Protein AF-A0A816FS00-F1 (afdb_monomer)

Radius of gyration: 18.0 Å; Cα contacts (8 Å, |Δi|>4): 388; chains: 1; bounding box: 54×41×39 Å

Organism: NCBI:txid392030

Foldseek 3Di:
DDAAAQAEAEDDPDCVVVVLVVVCVVDVRYHYDYPYHLCVPDVFPLQSVLVRVQVSVVVVCPDPCLVVVPQHKDKFADPPWFPPQDPVLVCVVVVDDPVQFFKEAEAAPDFRQFLLFFDAPVSPDRLQVVQVVVCVVVVPDPPRSCVSRVVRRHDDALPDPWAWTLGDHSRMMMGRSQLQVVAGFHLDDPHGGNRRNSSSNSSVVSVGIYTHNSSRYID

Sequence (219 aa):
MQYYLYIGESDSTDNTLSILHKWSRENPRVVVQTYGNVSRYITGRTERIAYCRNNVLDNARKSELFISPGRTFYLAIDLDINTRLDEAQFLTNFDYSIDEWGAMTASQFGGYYDIWALRDKVVNYDCWHRATNIIIRLITLNRGVDTYISVHQKSIPPDHPLIPVDSAFGGTAIYQIKYINGCSYSGYQSHEICEHVPFNLCVTRNKGQIFINPKFQVN

pLDDT: mean 91.36, std 10.1, range [49.25, 98.75]

Solvent-accessible surface area (backbone atoms only — not comparable to full-atom values): 12090 Å² total; per-residue (Å²): 138,90,78,73,46,71,44,63,44,62,63,78,87,66,69,61,65,62,53,51,55,52,48,33,72,78,32,90,46,38,47,76,45,76,63,49,62,47,71,80,81,39,82,51,69,39,40,43,51,15,51,43,53,40,56,38,48,59,56,51,54,73,35,66,64,53,73,62,34,88,97,36,71,44,76,51,71,44,95,86,51,48,88,54,64,44,69,72,32,53,53,54,71,66,79,49,64,78,88,75,48,20,30,45,17,27,25,34,58,63,37,37,71,50,52,66,27,31,24,36,97,84,46,73,57,59,56,65,63,51,40,51,56,53,46,74,74,59,82,76,63,100,68,50,53,65,56,68,52,50,78,66,34,49,67,60,57,54,85,46,72,74,42,78,32,58,19,60,32,46,51,30,32,42,30,38,46,87,22,48,68,94,44,53,47,36,8,59,79,98,54,83,40,48,21,56,34,53,24,32,45,36,19,42,74,57,69,19,42,36,27,38,30,33,51,23,42,25,74

Structure (mmCIF, N/CA/C/O backbone):
data_AF-A0A816FS00-F1
#
_entry.id   AF-A0A816FS00-F1
#
loop_
_atom_site.group_PDB
_atom_site.id
_atom_site.type_symbol
_atom_site.label_atom_id
_atom_site.label_alt_id
_atom_site.label_comp_id
_atom_site.label_asym_id
_atom_site.label_entity_id
_atom_site.label_seq_id
_atom_site.pdbx_PDB_ins_code
_atom_site.Cartn_x
_atom_site.Cartn_y
_atom_site.Cartn_z
_atom_site.occupancy
_atom_site.B_iso_or_equiv
_atom_site.auth_seq_id
_atom_site.auth_comp_id
_atom_site.auth_asym_id
_atom_site.auth_atom_id
_atom_site.pdbx_PDB_model_num
ATOM 1 N N . MET A 1 1 ? -23.752 -3.417 2.549 1.00 66.25 1 MET A N 1
ATOM 2 C CA . MET A 1 1 ? -22.278 -3.522 2.571 1.00 66.25 1 MET A CA 1
ATOM 3 C C . MET A 1 1 ? -21.761 -2.730 3.764 1.00 66.25 1 MET A C 1
ATOM 5 O O . MET A 1 1 ? -22.159 -1.579 3.909 1.00 66.25 1 MET A O 1
ATOM 9 N N . GLN A 1 2 ? -20.980 -3.347 4.652 1.00 87.06 2 GLN A N 1
ATOM 10 C CA . GLN A 1 2 ? -20.375 -2.667 5.803 1.00 87.06 2 GLN A CA 1
ATOM 11 C C . GLN A 1 2 ? -18.947 -2.258 5.429 1.00 87.06 2 GLN A C 1
ATOM 13 O O . GLN A 1 2 ? -18.207 -3.072 4.888 1.00 87.06 2 GLN A O 1
ATOM 18 N N . TYR A 1 3 ? -18.581 -1.004 5.683 1.00 92.44 3 TYR A N 1
ATOM 19 C CA . TYR A 1 3 ? -17.229 -0.493 5.471 1.00 92.44 3 TYR A CA 1
ATOM 20 C C . TYR A 1 3 ? -16.894 0.548 6.538 1.00 92.44 3 TYR A C 1
ATOM 22 O O . TYR A 1 3 ? -17.792 1.188 7.093 1.00 92.44 3 TYR A O 1
ATOM 30 N N . TYR A 1 4 ? -15.598 0.728 6.772 1.00 94.69 4 TYR A N 1
ATOM 31 C CA . TYR A 1 4 ? -15.034 1.779 7.609 1.00 94.69 4 TYR A CA 1
ATOM 32 C C . TYR A 1 4 ? -13.842 2.401 6.888 1.00 94.69 4 TYR A C 1
ATOM 34 O O . TYR A 1 4 ? -13.129 1.721 6.153 1.00 94.69 4 TYR A O 1
ATOM 42 N N . LEU A 1 5 ? -13.641 3.694 7.105 1.00 95.88 5 LEU A N 1
ATOM 43 C CA . LEU A 1 5 ? -12.508 4.457 6.605 1.00 95.88 5 LEU A CA 1
ATOM 44 C C . LEU A 1 5 ? -11.652 4.832 7.808 1.00 95.88 5 LEU A C 1
ATOM 46 O O . LEU A 1 5 ? -12.096 5.603 8.655 1.00 95.88 5 LEU A O 1
ATOM 50 N N . TYR A 1 6 ? -10.446 4.281 7.893 1.00 96.69 6 TYR A N 1
ATOM 51 C CA . TYR A 1 6 ? -9.484 4.638 8.931 1.00 96.69 6 TYR A CA 1
ATOM 52 C C . TYR A 1 6 ? -8.424 5.549 8.322 1.00 96.69 6 TYR A C 1
ATOM 54 O O . TYR A 1 6 ? -7.734 5.153 7.385 1.00 96.69 6 TYR A O 1
ATOM 62 N N . ILE A 1 7 ? -8.310 6.767 8.842 1.00 96.50 7 ILE A N 1
ATOM 63 C CA . ILE A 1 7 ? -7.412 7.799 8.325 1.00 96.50 7 ILE A CA 1
ATOM 64 C C . ILE A 1 7 ? -6.400 8.145 9.410 1.00 96.50 7 ILE A C 1
ATOM 66 O O . ILE A 1 7 ? -6.775 8.560 10.508 1.00 96.50 7 ILE A O 1
ATOM 70 N N . GLY A 1 8 ? -5.123 7.964 9.087 1.00 95.44 8 GLY A N 1
ATOM 71 C CA . GLY A 1 8 ? -4.002 8.394 9.910 1.00 95.44 8 GLY A CA 1
ATOM 72 C C . GLY A 1 8 ? -3.484 9.742 9.428 1.00 95.44 8 GLY A C 1
ATOM 73 O O . GLY A 1 8 ? -3.115 9.872 8.266 1.00 95.44 8 GLY A O 1
ATOM 74 N N . GLU A 1 9 ? -3.448 10.726 10.315 1.00 95.56 9 GLU A N 1
ATOM 75 C CA . GLU A 1 9 ? -2.873 12.045 10.063 1.00 95.56 9 GLU A CA 1
ATOM 76 C C . GLU A 1 9 ? -1.593 12.205 10.891 1.00 95.56 9 GLU A C 1
ATOM 78 O O . GLU A 1 9 ? -1.549 11.855 12.072 1.00 95.56 9 GLU A O 1
ATOM 83 N N . SER A 1 10 ? -0.536 12.719 10.271 1.00 95.25 10 SER A N 1
ATOM 84 C CA . SER A 1 10 ? 0.713 13.065 10.946 1.00 95.25 10 SER A CA 1
ATOM 85 C C . SER A 1 10 ? 1.379 14.242 10.255 1.00 95.25 10 SER A C 1
ATOM 87 O O . SER A 1 10 ? 1.381 14.306 9.027 1.00 95.25 10 SER A O 1
ATOM 89 N N . ASP A 1 11 ? 2.040 15.090 11.041 1.00 94.69 11 ASP A N 1
ATOM 90 C CA . ASP A 1 11 ? 2.881 16.196 10.577 1.00 94.69 11 ASP A CA 1
ATOM 91 C C . ASP A 1 11 ? 2.160 17.252 9.696 1.00 94.69 11 ASP A C 1
ATOM 93 O O . ASP A 1 11 ? 2.833 18.074 9.069 1.00 94.69 11 ASP A O 1
ATOM 97 N N . SER A 1 12 ? 0.818 17.292 9.651 1.00 94.56 12 SER A N 1
ATOM 98 C CA . SER A 1 12 ? 0.096 18.335 8.903 1.00 94.56 12 SER A CA 1
ATOM 99 C C . SER A 1 12 ? 0.235 19.698 9.581 1.00 94.56 12 SER A C 1
ATOM 101 O O . SER A 1 12 ? 0.026 19.842 10.787 1.00 94.56 12 SER A O 1
ATOM 103 N N . THR A 1 13 ? 0.539 20.727 8.792 1.00 94.44 13 THR A N 1
ATOM 104 C CA . THR A 1 13 ? 0.663 22.124 9.253 1.00 94.44 13 THR A CA 1
ATOM 105 C C . THR A 1 13 ? -0.413 23.047 8.677 1.00 94.44 13 THR A C 1
ATOM 107 O O . THR A 1 13 ? -0.443 24.236 8.997 1.00 94.44 13 THR A O 1
ATOM 110 N N . ASP A 1 14 ? -1.300 22.508 7.842 1.00 94.88 14 ASP A N 1
ATOM 111 C CA . ASP A 1 14 ? -2.393 23.219 7.191 1.00 94.88 14 ASP A CA 1
ATOM 112 C C . ASP A 1 14 ? -3.764 22.849 7.799 1.00 94.88 14 ASP A C 1
ATOM 114 O O . ASP A 1 14 ? -3.875 22.298 8.897 1.00 94.88 14 ASP A O 1
ATOM 118 N N . ASN A 1 15 ? -4.846 23.161 7.081 1.00 95.88 15 ASN A N 1
ATOM 119 C CA . ASN A 1 15 ? -6.212 22.902 7.534 1.00 95.88 15 ASN A CA 1
ATOM 120 C C . ASN A 1 15 ? -6.650 21.424 7.436 1.00 95.88 15 ASN A C 1
ATOM 122 O O . ASN A 1 15 ? -7.811 21.134 7.745 1.00 95.88 15 ASN A O 1
ATOM 126 N N . THR A 1 16 ? -5.772 20.491 7.047 1.00 95.25 16 THR A N 1
ATOM 127 C CA . THR A 1 16 ? -6.102 19.066 6.853 1.00 95.25 16 THR A CA 1
ATOM 128 C C . THR A 1 16 ? -6.800 18.462 8.071 1.00 95.25 16 THR A C 1
ATOM 130 O O . THR A 1 16 ? -7.890 17.901 7.941 1.00 95.25 16 THR A O 1
ATOM 133 N N . LEU A 1 17 ? -6.254 18.643 9.279 1.00 94.31 17 LEU A N 1
ATOM 134 C CA . LEU A 1 17 ? -6.824 18.048 10.493 1.00 94.31 17 LEU A CA 1
ATOM 135 C C . LEU A 1 17 ? -8.241 18.569 10.799 1.00 94.31 17 LEU A C 1
ATOM 137 O O . LEU A 1 17 ? -9.125 17.807 11.192 1.00 94.31 17 LEU A O 1
ATOM 141 N N . SER A 1 18 ? -8.483 19.862 10.565 1.00 95.75 18 SER A N 1
ATOM 142 C CA . SER A 1 18 ? -9.805 20.479 10.737 1.00 95.75 18 SER A CA 1
ATOM 143 C C . SER A 1 18 ? -10.840 19.871 9.782 1.00 95.75 18 SER A C 1
ATOM 145 O O . SER A 1 18 ? -11.956 19.538 10.194 1.00 95.75 18 SER A O 1
ATOM 147 N N . ILE A 1 19 ? -10.452 19.659 8.520 1.00 96.44 19 ILE A N 1
ATOM 148 C CA . ILE A 1 19 ? -11.300 19.038 7.494 1.00 96.44 19 ILE A CA 1
ATOM 149 C C . ILE A 1 19 ? -11.617 17.585 7.866 1.00 96.44 19 ILE A C 1
ATOM 151 O O . ILE A 1 19 ? -12.786 17.193 7.856 1.00 96.44 19 ILE A O 1
ATOM 155 N N . LEU A 1 20 ? -10.608 16.805 8.267 1.00 96.25 20 LEU A N 1
ATOM 156 C CA . LEU A 1 20 ? -10.779 15.406 8.666 1.00 96.25 20 LEU A CA 1
ATOM 157 C C . LEU A 1 20 ? -11.711 15.264 9.878 1.00 96.25 20 LEU A C 1
ATOM 159 O O . LEU A 1 20 ? -12.626 14.441 9.858 1.00 96.25 20 LEU A O 1
ATOM 163 N N . HIS A 1 21 ? -11.552 16.104 10.903 1.00 95.19 21 HIS A N 1
ATOM 164 C CA . HIS A 1 21 ? -12.437 16.094 12.073 1.00 95.19 21 HIS A CA 1
ATOM 165 C C . HIS A 1 21 ? -13.859 16.561 11.772 1.00 95.19 21 HIS A C 1
ATOM 167 O O . HIS A 1 21 ? -14.816 16.102 12.401 1.00 95.19 21 HIS A O 1
ATOM 173 N N . LYS A 1 22 ? -14.038 17.495 10.834 1.00 97.38 22 LYS A N 1
ATOM 174 C CA . LYS A 1 22 ? -15.378 17.831 10.352 1.00 97.38 22 LYS A CA 1
ATOM 175 C C . LYS A 1 22 ? -16.022 16.604 9.704 1.00 97.38 22 LYS A C 1
ATOM 177 O O . LYS A 1 22 ? -17.122 16.233 10.105 1.00 97.38 22 LYS A O 1
ATOM 182 N N . TRP A 1 23 ? -15.309 15.932 8.802 1.00 96.94 23 TRP A N 1
ATOM 183 C CA . TRP A 1 23 ? -15.827 14.758 8.104 1.00 96.94 23 TRP A CA 1
ATOM 184 C C . TRP A 1 23 ? -16.157 13.596 9.049 1.00 96.94 23 TRP A C 1
ATOM 186 O O . TRP A 1 23 ? -17.228 13.004 8.932 1.00 96.94 23 TRP A O 1
ATOM 196 N N . SER A 1 24 ? -15.305 13.310 10.039 1.00 96.88 24 SER A N 1
ATOM 197 C CA . SER A 1 24 ? -15.551 12.227 11.003 1.00 96.88 24 SER A CA 1
ATOM 198 C C . SER A 1 24 ? -16.747 12.482 11.927 1.00 96.88 24 SER A C 1
ATOM 200 O O . SER A 1 24 ? -17.348 11.536 12.426 1.00 96.88 24 SER A O 1
ATOM 202 N N . ARG A 1 25 ? -17.123 13.748 12.162 1.00 96.69 25 ARG A N 1
ATOM 203 C CA . ARG A 1 25 ? -18.348 14.097 12.908 1.00 96.69 25 ARG A CA 1
ATOM 204 C C . ARG A 1 25 ? -19.615 13.894 12.082 1.00 96.69 25 ARG A C 1
ATOM 206 O O . ARG A 1 25 ? -20.656 13.565 12.639 1.00 96.69 25 ARG A O 1
ATOM 213 N N . GLU A 1 26 ? -19.525 14.104 10.774 1.00 97.44 26 GLU A N 1
ATOM 214 C CA . GLU A 1 26 ? -20.649 13.978 9.840 1.00 97.44 26 GLU A CA 1
ATOM 215 C C . GLU A 1 26 ? -20.832 12.533 9.345 1.00 97.44 26 GLU A C 1
ATOM 217 O O . GLU A 1 26 ? -21.930 12.152 8.941 1.00 97.44 26 GLU A O 1
ATOM 222 N N . ASN A 1 27 ? -19.780 11.707 9.400 1.00 96.56 27 ASN A N 1
ATOM 223 C CA . ASN A 1 27 ? -19.798 10.325 8.935 1.00 96.56 27 ASN A CA 1
ATOM 224 C C . ASN A 1 27 ? -19.237 9.349 9.992 1.00 96.56 27 ASN A C 1
ATOM 226 O O . ASN A 1 27 ? -18.018 9.233 10.125 1.00 96.56 27 ASN A O 1
ATOM 230 N N . PRO A 1 28 ? -20.089 8.551 10.671 1.00 93.31 28 PRO A N 1
ATOM 231 C CA . PRO A 1 28 ? -19.655 7.631 11.727 1.00 93.31 28 PRO A CA 1
ATOM 232 C C . PRO A 1 28 ? -18.815 6.446 11.222 1.00 93.31 28 PRO A C 1
ATOM 234 O O . PRO A 1 28 ? -18.283 5.683 12.024 1.00 93.31 28 PRO A O 1
ATOM 237 N N . ARG A 1 29 ? -18.699 6.257 9.900 1.00 94.56 29 ARG A N 1
ATOM 238 C CA . ARG A 1 29 ? -17.807 5.250 9.304 1.00 94.56 29 ARG A CA 1
ATOM 239 C C . ARG A 1 29 ? -16.371 5.752 9.153 1.00 94.56 29 ARG A C 1
ATOM 241 O O . ARG A 1 29 ? -15.507 4.951 8.811 1.00 94.56 29 ARG A O 1
ATOM 248 N N . VAL A 1 30 ? -16.121 7.045 9.362 1.00 96.38 30 VAL A N 1
ATOM 249 C CA . VAL A 1 30 ? -14.801 7.669 9.229 1.00 96.38 30 VAL A CA 1
ATOM 250 C C . VAL A 1 30 ? -14.166 7.794 10.608 1.00 96.38 30 VAL A C 1
ATOM 252 O O . VAL A 1 30 ? -14.630 8.546 11.462 1.00 96.38 30 VAL A O 1
ATOM 255 N N . VAL A 1 31 ? -13.078 7.064 10.813 1.00 95.44 31 VAL A N 1
ATOM 256 C CA . VAL A 1 31 ? -12.273 7.075 12.031 1.00 95.44 31 VAL A CA 1
ATOM 257 C C . VAL A 1 31 ? -10.969 7.797 11.723 1.00 95.44 31 VAL A C 1
ATOM 259 O O . VAL A 1 31 ? -10.139 7.298 10.967 1.00 95.44 31 VAL A O 1
ATOM 262 N N . VAL A 1 32 ? -10.789 8.978 12.309 1.00 96.06 32 VAL A N 1
ATOM 263 C CA . VAL A 1 32 ? -9.572 9.784 12.154 1.00 96.06 32 VAL A CA 1
ATOM 264 C C . VAL A 1 32 ? -8.717 9.628 13.401 1.00 96.06 32 VAL A C 1
ATOM 266 O O . VAL A 1 32 ? -9.198 9.848 14.513 1.00 96.06 32 VAL A O 1
ATOM 269 N N . GLN A 1 33 ? -7.444 9.293 13.215 1.00 94.50 33 GLN A N 1
ATOM 270 C CA . GLN A 1 33 ? -6.435 9.333 14.262 1.00 94.50 33 GLN A CA 1
ATOM 271 C C . GLN A 1 33 ? -5.317 10.286 13.844 1.00 94.50 33 GLN A C 1
ATOM 273 O O . GLN A 1 33 ? -4.775 10.159 12.752 1.00 94.50 33 GLN A O 1
ATOM 278 N N . THR A 1 34 ? -4.964 11.220 14.725 1.00 94.94 34 THR A N 1
ATOM 279 C CA . THR A 1 34 ? -3.780 12.071 14.557 1.00 94.94 34 THR A CA 1
ATOM 280 C C . THR A 1 34 ? -2.642 11.561 15.435 1.00 94.94 34 THR A C 1
ATOM 282 O O . THR A 1 34 ? -2.859 11.171 16.587 1.00 94.94 34 THR A O 1
ATOM 285 N N . TYR A 1 35 ? -1.432 11.561 14.885 1.00 94.69 35 TYR A N 1
ATOM 286 C CA . TYR A 1 35 ? -0.190 11.188 15.565 1.00 94.69 35 TYR A CA 1
ATOM 287 C C . TYR A 1 35 ? 0.688 12.408 15.884 1.00 94.69 35 TYR A C 1
ATOM 289 O O . TYR A 1 35 ? 1.800 12.266 16.403 1.00 94.69 35 TYR A O 1
ATOM 297 N N . GLY A 1 36 ? 0.190 13.616 15.594 1.00 92.75 36 GLY A N 1
ATOM 298 C CA . GLY A 1 36 ? 0.920 14.863 15.784 1.00 92.75 36 GLY A CA 1
ATOM 299 C C . GLY A 1 36 ? 2.209 14.913 14.960 1.00 92.75 36 GLY A C 1
ATOM 300 O O . GLY A 1 36 ? 2.260 14.442 13.826 1.00 92.75 36 GLY A O 1
ATOM 301 N N . ASN A 1 37 ? 3.263 15.495 15.537 1.00 95.06 37 ASN A N 1
ATOM 302 C CA . ASN A 1 37 ? 4.530 15.718 14.838 1.00 95.06 37 ASN A CA 1
ATOM 303 C C . ASN A 1 37 ? 5.470 14.508 14.957 1.00 95.06 37 ASN A C 1
ATOM 305 O O . ASN A 1 37 ? 6.435 14.541 15.730 1.00 95.06 37 ASN A O 1
ATOM 309 N N . VAL A 1 38 ? 5.177 13.437 14.217 1.00 96.25 38 VAL A N 1
ATOM 310 C CA . VAL A 1 38 ? 5.966 12.192 14.204 1.00 96.25 38 VAL A CA 1
ATOM 311 C C . VAL A 1 38 ? 7.415 12.453 13.768 1.00 96.25 38 VAL A C 1
ATOM 313 O O . VAL A 1 38 ? 8.353 11.855 14.301 1.00 96.25 38 VAL A O 1
ATOM 316 N N . SER A 1 39 ? 7.620 13.434 12.886 1.00 95.81 39 SER A N 1
ATOM 317 C CA . SER A 1 39 ? 8.935 13.942 12.463 1.00 95.81 39 SER A CA 1
ATOM 318 C C . SER A 1 39 ? 9.868 14.385 13.593 1.00 95.81 39 SER A C 1
ATOM 320 O O . SER A 1 39 ? 11.081 14.404 13.393 1.00 95.81 39 SER A O 1
ATOM 322 N N . ARG A 1 40 ? 9.351 14.693 14.791 1.00 96.00 40 ARG A N 1
ATOM 323 C CA . ARG A 1 40 ? 10.181 15.097 15.940 1.00 96.00 40 ARG A CA 1
ATOM 324 C C . ARG A 1 40 ? 10.925 13.943 16.609 1.00 96.00 40 ARG A C 1
ATOM 326 O O . ARG A 1 40 ? 11.874 14.207 17.340 1.00 96.00 40 ARG A O 1
ATOM 333 N N . TYR A 1 41 ? 10.487 12.701 16.410 1.00 95.75 41 TYR A N 1
ATOM 334 C CA . TYR A 1 41 ? 11.053 11.533 17.098 1.00 95.75 41 TYR A CA 1
ATOM 335 C C . TYR A 1 41 ? 11.318 10.326 16.187 1.00 95.75 41 TYR A C 1
ATOM 337 O O . TYR A 1 41 ? 12.068 9.442 16.590 1.00 95.75 41 TYR A O 1
ATOM 345 N N . ILE A 1 42 ? 10.785 10.294 14.958 1.00 95.62 42 ILE A N 1
ATOM 346 C CA . ILE A 1 42 ? 11.155 9.314 13.923 1.00 95.62 42 ILE A CA 1
ATOM 347 C C . ILE A 1 42 ? 11.749 10.055 12.720 1.00 95.62 42 ILE A C 1
ATOM 349 O O . ILE A 1 42 ? 11.061 10.786 11.999 1.00 95.62 42 ILE A O 1
ATOM 353 N N . THR A 1 43 ? 13.045 9.859 12.490 1.00 93.81 43 THR A N 1
ATOM 354 C CA . THR A 1 43 ? 13.816 10.582 11.468 1.00 93.81 43 THR A CA 1
ATOM 355 C C . THR A 1 43 ? 13.605 10.026 10.057 1.00 93.81 43 THR A C 1
ATOM 357 O O . THR A 1 43 ? 13.463 10.815 9.118 1.00 93.81 43 THR A O 1
ATOM 360 N N . GLY A 1 44 ? 13.522 8.701 9.894 1.00 94.88 44 GLY A N 1
ATOM 361 C CA . GLY A 1 44 ? 13.303 8.038 8.603 1.00 94.88 44 GLY A CA 1
ATOM 362 C C . GLY A 1 44 ? 11.919 8.331 8.020 1.00 94.88 44 GLY A C 1
ATOM 363 O O . GLY A 1 44 ? 10.909 8.214 8.715 1.00 94.88 44 GLY A O 1
ATOM 364 N N . ARG A 1 45 ? 11.840 8.722 6.739 1.00 94.50 45 ARG A N 1
ATOM 365 C CA . ARG A 1 45 ? 10.559 9.081 6.100 1.00 94.50 45 ARG A CA 1
ATOM 366 C C . ARG A 1 45 ? 9.641 7.870 6.012 1.00 94.50 45 ARG A C 1
ATOM 368 O O . ARG A 1 45 ? 8.487 7.945 6.422 1.00 94.50 45 ARG A O 1
ATOM 375 N N . THR A 1 46 ? 10.145 6.767 5.477 1.00 96.44 46 THR A N 1
ATOM 376 C CA . THR A 1 46 ? 9.366 5.526 5.339 1.00 96.44 46 THR A CA 1
ATOM 377 C C . THR A 1 46 ? 9.030 4.904 6.693 1.00 96.44 46 THR A C 1
ATOM 379 O O . THR A 1 46 ? 7.958 4.329 6.845 1.00 96.44 46 THR A O 1
ATOM 382 N N . GLU A 1 47 ? 9.879 5.069 7.713 1.00 97.31 47 GLU A N 1
ATOM 383 C CA . GLU A 1 47 ? 9.575 4.637 9.082 1.00 97.31 47 GLU A CA 1
ATOM 384 C C . GLU A 1 47 ? 8.395 5.411 9.676 1.00 97.31 47 GLU A C 1
ATOM 386 O O . GLU A 1 47 ? 7.526 4.802 10.298 1.00 97.31 47 GLU A O 1
ATOM 391 N N . ARG A 1 48 ? 8.303 6.729 9.435 1.00 97.12 48 ARG A N 1
ATOM 392 C CA . ARG A 1 48 ? 7.122 7.521 9.825 1.00 97.12 48 ARG A CA 1
ATOM 393 C C . ARG A 1 48 ? 5.855 7.021 9.153 1.00 97.12 48 ARG A C 1
ATOM 395 O O . ARG A 1 48 ? 4.843 6.827 9.820 1.00 97.12 48 ARG A O 1
ATOM 402 N N . ILE A 1 49 ? 5.918 6.786 7.844 1.00 96.00 49 ILE A N 1
ATOM 403 C CA . ILE A 1 49 ? 4.770 6.284 7.081 1.00 96.00 49 ILE A CA 1
ATOM 404 C C . ILE A 1 49 ? 4.362 4.902 7.607 1.00 96.00 49 ILE A C 1
ATOM 406 O O . ILE A 1 49 ? 3.187 4.679 7.889 1.00 96.00 49 ILE A O 1
ATOM 410 N N . ALA A 1 50 ? 5.325 4.001 7.821 1.00 97.88 50 ALA A N 1
ATOM 411 C CA . ALA A 1 50 ? 5.084 2.682 8.396 1.00 97.88 50 ALA A CA 1
ATOM 412 C C . ALA A 1 50 ? 4.449 2.770 9.790 1.00 97.88 50 ALA A C 1
ATOM 414 O O . ALA A 1 50 ? 3.489 2.052 10.068 1.00 97.88 50 ALA A O 1
ATOM 415 N N . TYR A 1 51 ? 4.939 3.669 10.650 1.00 97.75 51 TYR A N 1
ATOM 416 C CA . TYR A 1 51 ? 4.361 3.929 11.967 1.00 97.75 51 TYR A CA 1
ATOM 417 C C . TYR A 1 51 ? 2.884 4.325 11.853 1.00 97.75 51 TYR A C 1
ATOM 419 O O . TYR A 1 51 ? 2.030 3.687 12.473 1.00 97.75 51 TYR A O 1
ATOM 427 N N . CYS A 1 52 ? 2.556 5.311 11.016 1.00 97.06 52 CYS A N 1
ATOM 428 C CA . CYS A 1 52 ? 1.176 5.758 10.827 1.00 97.06 52 CYS A CA 1
ATOM 429 C C . CYS A 1 52 ? 0.289 4.647 10.235 1.00 97.06 52 CYS A C 1
ATOM 431 O O . CYS A 1 52 ? -0.779 4.362 10.779 1.00 97.06 52 CYS A O 1
ATOM 433 N N . ARG A 1 53 ? 0.739 3.958 9.174 1.00 97.50 53 ARG A N 1
ATOM 434 C CA . ARG A 1 53 ? -0.014 2.856 8.547 1.00 97.50 53 ARG A CA 1
ATOM 435 C C . ARG A 1 53 ? -0.274 1.701 9.515 1.00 97.50 53 ARG A C 1
ATOM 437 O O . ARG A 1 53 ? -1.379 1.163 9.524 1.00 97.50 53 ARG A O 1
ATOM 444 N N . ASN A 1 54 ? 0.711 1.327 10.336 1.00 98.19 54 ASN A N 1
ATOM 445 C CA . ASN A 1 54 ? 0.548 0.266 11.330 1.00 98.19 54 ASN A CA 1
ATOM 446 C C . ASN A 1 54 ? -0.471 0.652 12.403 1.00 98.19 54 ASN A C 1
ATOM 448 O O . ASN A 1 54 ? -1.353 -0.146 12.693 1.00 98.19 54 ASN A O 1
ATOM 452 N N . ASN A 1 55 ? -0.427 1.878 12.932 1.00 97.25 55 ASN A N 1
ATOM 453 C CA . ASN A 1 55 ? -1.416 2.321 13.919 1.00 97.25 55 ASN A CA 1
ATOM 454 C C . ASN A 1 55 ? -2.846 2.344 13.342 1.00 97.25 55 ASN A C 1
ATOM 456 O O . ASN A 1 55 ? -3.799 1.937 14.013 1.00 97.25 55 ASN A O 1
ATOM 460 N N . VAL A 1 56 ? -3.002 2.772 12.084 1.00 96.62 56 VAL A N 1
ATOM 461 C CA . VAL A 1 56 ? -4.277 2.706 11.351 1.00 96.62 56 VAL A CA 1
ATOM 462 C C . VAL A 1 56 ? -4.755 1.256 11.215 1.00 96.62 56 VAL A C 1
ATOM 464 O O . VAL A 1 56 ? -5.903 0.948 11.546 1.00 96.62 56 VAL A O 1
ATOM 467 N N . LEU A 1 57 ? -3.877 0.352 10.773 1.00 97.12 57 LEU A N 1
ATOM 468 C CA . LEU A 1 57 ? -4.188 -1.067 10.604 1.00 97.12 57 LEU A CA 1
ATOM 469 C C . LEU A 1 57 ? -4.527 -1.748 11.938 1.00 97.12 57 LEU A C 1
ATOM 471 O O . LEU A 1 57 ? -5.473 -2.529 12.002 1.00 97.12 57 LEU A O 1
ATOM 475 N N . ASP A 1 58 ? -3.814 -1.427 13.013 1.00 96.44 58 ASP A N 1
ATOM 476 C CA . ASP A 1 58 ? -4.052 -1.978 14.348 1.00 96.44 58 ASP A CA 1
ATOM 477 C C . ASP A 1 58 ? -5.396 -1.536 14.929 1.00 96.44 58 ASP A C 1
ATOM 479 O O . ASP A 1 58 ? -6.036 -2.291 15.661 1.00 96.44 58 ASP A O 1
ATOM 483 N N . ASN A 1 59 ? -5.881 -0.347 14.568 1.00 94.31 59 ASN A N 1
ATOM 484 C CA . ASN A 1 59 ? -7.250 0.047 14.887 1.00 94.31 59 ASN A CA 1
ATOM 485 C C . ASN A 1 59 ? -8.283 -0.683 14.032 1.00 94.31 59 ASN A C 1
ATOM 487 O O . ASN A 1 59 ? -9.298 -1.126 14.570 1.00 94.31 59 ASN A O 1
ATOM 491 N N . ALA A 1 60 ? -8.023 -0.867 12.736 1.00 94.12 60 ALA A N 1
ATOM 492 C CA . ALA A 1 60 ? -8.908 -1.637 11.866 1.00 94.12 60 ALA A CA 1
ATOM 493 C C . ALA A 1 60 ? -9.040 -3.100 12.330 1.00 94.12 60 ALA A C 1
ATOM 495 O O . ALA A 1 60 ? -10.144 -3.647 12.349 1.00 94.12 60 ALA A O 1
ATOM 496 N N . ARG A 1 61 ? -7.946 -3.701 12.816 1.00 94.94 61 ARG A N 1
ATOM 497 C CA . ARG A 1 61 ? -7.892 -5.064 13.377 1.00 94.94 61 ARG A CA 1
ATOM 498 C C . ARG A 1 61 ? -8.807 -5.301 14.574 1.00 94.94 61 ARG A C 1
ATOM 500 O O . ARG A 1 61 ? -9.176 -6.442 14.826 1.00 94.94 61 ARG A O 1
ATOM 507 N N . LYS A 1 62 ? -9.188 -4.247 15.299 1.00 92.69 62 LYS A N 1
ATOM 508 C CA . LYS A 1 62 ? -10.115 -4.329 16.441 1.00 92.69 62 LYS A CA 1
ATOM 509 C C . LYS A 1 62 ? -11.583 -4.410 16.009 1.00 92.69 62 LYS A C 1
ATOM 511 O O . LYS A 1 62 ? -12.449 -4.582 16.859 1.00 92.69 62 LYS A O 1
ATOM 516 N N . SER A 1 63 ? -11.882 -4.231 14.721 1.00 90.56 63 SER A N 1
ATOM 517 C CA . SER A 1 63 ? -13.251 -4.282 14.203 1.00 90.56 63 SER A CA 1
ATOM 518 C C . SER A 1 63 ? -13.725 -5.715 13.948 1.00 90.56 63 SER A C 1
ATOM 520 O O . SER A 1 63 ? -12.940 -6.589 13.579 1.00 90.56 63 SER A O 1
ATOM 522 N N . GLU A 1 64 ? -15.039 -5.931 14.038 1.00 88.06 64 GLU A N 1
ATOM 523 C CA . GLU A 1 64 ? -15.684 -7.209 13.689 1.00 88.06 64 GLU A CA 1
ATOM 524 C C . GLU A 1 64 ? -15.351 -7.674 12.260 1.00 88.06 64 GLU A C 1
ATOM 526 O O . GLU A 1 64 ? -15.215 -8.869 12.006 1.00 88.06 64 GLU A O 1
ATOM 531 N N . LEU A 1 65 ? -15.137 -6.726 11.337 1.00 87.81 65 LEU A N 1
ATOM 532 C CA . LEU A 1 65 ? -14.735 -6.999 9.954 1.00 87.81 65 LEU A CA 1
ATOM 533 C C . LEU A 1 65 ? -13.382 -7.717 9.849 1.00 87.81 65 LEU A C 1
ATOM 535 O O . LEU A 1 65 ? -13.167 -8.458 8.893 1.00 87.81 65 LEU A O 1
ATOM 539 N N . PHE A 1 66 ? -12.476 -7.495 10.802 1.00 90.38 66 PHE A N 1
ATOM 540 C CA . PHE A 1 66 ? -11.189 -8.188 10.874 1.00 90.38 66 PHE A CA 1
ATOM 541 C C . PHE A 1 66 ? -11.260 -9.470 11.710 1.00 90.38 66 PHE A C 1
ATOM 543 O O . PHE A 1 66 ? -10.586 -10.441 11.373 1.00 90.38 66 PHE A O 1
ATOM 550 N N . ILE A 1 67 ? -12.069 -9.485 12.775 1.00 86.88 67 ILE A N 1
ATOM 551 C CA . ILE A 1 67 ? -12.206 -10.631 13.690 1.00 86.88 67 ILE A CA 1
ATOM 552 C C . ILE A 1 67 ? -12.923 -11.807 13.009 1.00 86.88 67 ILE A C 1
ATOM 554 O O . ILE A 1 67 ? -12.516 -12.956 13.176 1.00 86.88 67 ILE A O 1
ATOM 558 N N . SER A 1 68 ? -13.952 -11.528 12.203 1.00 84.19 68 SER A N 1
ATOM 559 C CA . SER A 1 68 ? -14.697 -12.529 11.430 1.00 84.19 68 SER A CA 1
ATOM 560 C C . SER A 1 68 ? -14.695 -12.156 9.940 1.00 84.19 68 SER A C 1
ATOM 562 O O . SER A 1 68 ? -15.682 -11.642 9.407 1.00 84.19 68 SER A O 1
ATOM 564 N N . PRO A 1 69 ? -13.564 -12.366 9.237 1.00 76.81 69 PRO A N 1
ATOM 565 C CA . PRO A 1 69 ? -13.273 -11.662 7.994 1.00 76.81 69 PRO A CA 1
ATOM 566 C C . PRO A 1 69 ? -13.965 -12.196 6.740 1.00 76.81 69 PRO A C 1
ATOM 568 O O . PRO A 1 69 ? -13.703 -11.642 5.685 1.00 76.81 69 PRO A O 1
ATOM 571 N N . GLY A 1 70 ? -14.816 -13.230 6.811 1.00 83.81 70 GLY A N 1
ATOM 572 C CA . GLY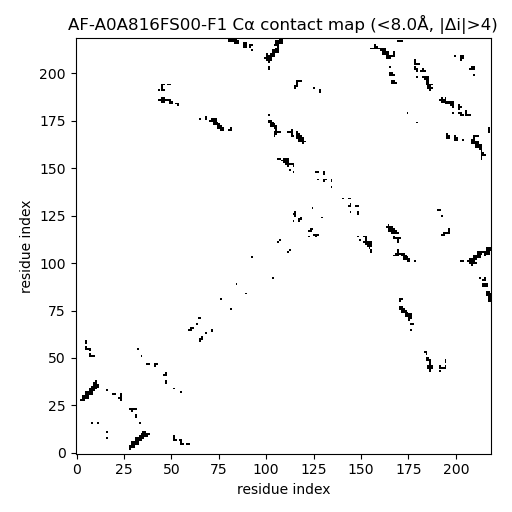 A 1 70 ? -15.625 -13.746 5.689 1.00 83.81 70 GLY A CA 1
ATOM 573 C C . GLY A 1 70 ? -15.063 -13.466 4.280 1.00 83.81 70 GLY A C 1
ATOM 574 O O . GLY A 1 70 ? -14.030 -14.009 3.895 1.00 83.81 70 GLY A O 1
ATOM 575 N N . ARG A 1 71 ? -15.739 -12.583 3.528 1.00 87.31 71 ARG A N 1
ATOM 576 C CA . ARG A 1 71 ? -15.255 -11.978 2.269 1.00 87.31 71 ARG A CA 1
ATOM 577 C C . ARG A 1 71 ? -14.948 -10.490 2.465 1.00 87.31 71 ARG A C 1
ATOM 579 O O . ARG A 1 71 ? -15.568 -9.631 1.841 1.00 87.31 71 ARG A O 1
ATOM 586 N N . THR A 1 72 ? -14.035 -10.197 3.380 1.00 93.38 72 THR A N 1
ATOM 587 C CA . THR A 1 72 ? -13.643 -8.839 3.752 1.00 93.38 72 THR A CA 1
ATOM 588 C C . THR A 1 72 ? -12.272 -8.502 3.182 1.00 93.38 72 THR A C 1
ATOM 590 O O . THR A 1 72 ? -11.333 -9.307 3.192 1.00 93.38 72 THR A O 1
ATOM 593 N N . PHE A 1 73 ? -12.163 -7.267 2.709 1.00 95.88 73 PHE A N 1
ATOM 594 C CA . PHE A 1 73 ? -10.971 -6.724 2.090 1.00 95.88 73 PHE A CA 1
ATOM 595 C C . PHE A 1 73 ? -10.442 -5.540 2.898 1.00 95.88 73 PHE A C 1
ATOM 597 O O . PHE A 1 73 ? -11.203 -4.807 3.531 1.00 95.88 73 PHE A O 1
ATOM 604 N N . TYR A 1 74 ? -9.131 -5.351 2.847 1.00 97.12 74 TYR A N 1
ATOM 605 C CA . TYR A 1 74 ? -8.436 -4.171 3.333 1.00 97.12 74 TYR A CA 1
ATOM 606 C C . TYR A 1 74 ? -7.922 -3.394 2.124 1.00 97.12 74 TYR A C 1
ATOM 608 O O . TYR A 1 74 ? -7.185 -3.939 1.309 1.00 97.12 74 TYR A O 1
ATOM 616 N N . LEU A 1 75 ? -8.328 -2.134 1.997 1.00 96.88 75 LEU A N 1
ATOM 617 C CA . LEU A 1 75 ? -7.920 -1.254 0.909 1.00 96.88 75 LEU A CA 1
ATOM 618 C C . LEU A 1 75 ? -6.969 -0.193 1.472 1.00 96.88 75 LEU A C 1
ATOM 620 O O . LEU A 1 75 ? -7.380 0.641 2.278 1.00 96.88 75 LEU A O 1
ATOM 624 N N . ALA A 1 76 ? -5.702 -0.249 1.070 1.00 97.00 76 ALA A N 1
ATOM 625 C CA . ALA A 1 76 ? -4.708 0.772 1.382 1.00 97.00 76 ALA A CA 1
ATOM 626 C C . ALA A 1 76 ? -4.655 1.782 0.233 1.00 97.00 76 ALA A C 1
ATOM 628 O O . ALA A 1 76 ? -4.463 1.377 -0.911 1.00 97.00 76 ALA A O 1
ATOM 629 N N . ILE A 1 77 ? -4.815 3.070 0.542 1.00 94.75 77 ILE A N 1
ATOM 630 C CA . ILE A 1 77 ? -4.877 4.166 -0.437 1.00 94.75 77 ILE A CA 1
ATOM 631 C C . ILE A 1 77 ? -4.011 5.322 0.056 1.00 94.75 77 ILE A C 1
ATOM 633 O O . ILE A 1 77 ? -4.116 5.713 1.221 1.00 94.75 77 ILE A O 1
ATOM 637 N N . ASP A 1 78 ? -3.206 5.889 -0.834 1.00 92.88 78 ASP A N 1
ATOM 638 C CA . ASP A 1 78 ? -2.528 7.166 -0.613 1.00 92.88 78 ASP A CA 1
ATOM 639 C C . ASP A 1 78 ? -3.451 8.344 -0.955 1.00 92.88 78 ASP A C 1
ATOM 641 O O . ASP A 1 78 ? -4.116 8.365 -1.989 1.00 92.88 78 ASP A O 1
ATOM 645 N N . LEU A 1 79 ? -3.527 9.351 -0.089 1.00 88.81 79 LEU A N 1
ATOM 646 C CA . LEU A 1 79 ? -4.513 10.430 -0.247 1.00 88.81 79 LEU A CA 1
ATOM 647 C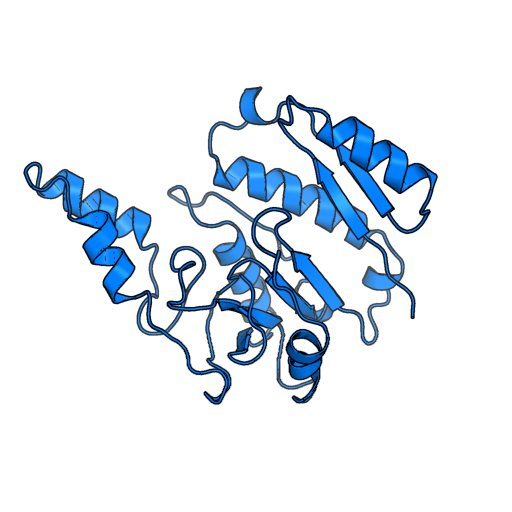 C . LEU A 1 79 ? -4.089 11.532 -1.236 1.00 88.81 79 LEU A C 1
ATOM 649 O O . LEU A 1 79 ? -4.889 12.416 -1.529 1.00 88.81 79 LEU A O 1
ATOM 653 N N . ASP A 1 80 ? -2.866 11.483 -1.763 1.00 82.81 80 ASP A N 1
ATOM 654 C CA . ASP A 1 80 ? -2.280 12.483 -2.664 1.00 82.81 80 ASP A CA 1
ATOM 655 C C . ASP A 1 80 ? -2.209 12.035 -4.137 1.00 82.81 80 ASP A C 1
ATOM 657 O O . ASP A 1 80 ? -2.149 12.882 -5.029 1.00 82.81 80 ASP A O 1
ATOM 661 N N . ILE A 1 81 ? -2.261 10.726 -4.414 1.00 78.19 81 ILE A N 1
ATOM 662 C CA . ILE A 1 81 ? -2.007 10.151 -5.750 1.00 78.19 81 ILE A CA 1
ATOM 663 C C . ILE A 1 81 ? -3.158 9.313 -6.329 1.00 78.19 81 ILE A C 1
ATOM 665 O O . ILE A 1 81 ? -2.946 8.462 -7.186 1.00 78.19 81 ILE A O 1
ATOM 669 N N . ASN A 1 82 ? -4.392 9.540 -5.883 1.00 79.69 82 ASN A N 1
ATOM 670 C CA . ASN A 1 82 ? -5.560 8.770 -6.335 1.00 79.69 82 ASN A CA 1
ATOM 671 C C . ASN A 1 82 ? -6.653 9.641 -6.976 1.00 79.69 82 ASN A C 1
ATOM 673 O O . ASN A 1 82 ? -7.842 9.348 -6.887 1.00 79.69 82 ASN A O 1
ATOM 677 N N . THR A 1 83 ? -6.255 10.721 -7.657 1.00 79.00 83 THR A N 1
ATOM 678 C CA . THR A 1 83 ? -7.194 11.702 -8.243 1.00 79.00 83 THR A CA 1
ATOM 679 C C . THR A 1 83 ? -8.004 11.168 -9.430 1.00 79.00 83 THR A C 1
ATOM 681 O O . THR A 1 83 ? -9.052 11.725 -9.749 1.00 79.00 83 THR A O 1
ATOM 684 N N . ARG A 1 84 ? -7.538 10.086 -10.071 1.00 82.12 84 ARG A N 1
ATOM 685 C CA . ARG A 1 84 ? -8.197 9.421 -11.211 1.00 82.12 84 ARG A CA 1
ATOM 686 C C . ARG A 1 84 ? -8.729 8.025 -10.898 1.00 82.12 84 ARG A C 1
ATOM 688 O O . ARG A 1 84 ? -8.936 7.240 -11.816 1.00 82.12 84 ARG A O 1
ATOM 695 N N . LEU A 1 85 ? -8.903 7.700 -9.619 1.00 85.25 85 LEU A N 1
ATOM 696 C CA . LEU A 1 85 ? -9.470 6.419 -9.218 1.00 85.25 85 LEU A CA 1
ATOM 697 C C . LEU A 1 85 ? -10.888 6.279 -9.799 1.00 85.25 85 LEU A C 1
ATOM 699 O O . LEU A 1 85 ? -11.774 7.067 -9.469 1.00 85.25 85 LEU A O 1
ATOM 703 N N . ASP A 1 86 ? -11.084 5.282 -10.657 1.00 92.56 86 ASP A N 1
ATOM 704 C CA . ASP A 1 86 ? -12.353 5.010 -11.332 1.00 92.56 86 ASP A CA 1
ATOM 705 C C . ASP A 1 86 ? -13.022 3.747 -10.770 1.00 92.56 86 ASP A C 1
ATOM 707 O O . ASP A 1 86 ? -12.370 2.726 -10.532 1.00 92.56 86 ASP A O 1
ATOM 711 N N . GLU A 1 87 ? -14.338 3.812 -10.556 1.00 94.06 87 GLU A N 1
ATOM 712 C CA . GLU A 1 87 ? -15.107 2.705 -9.978 1.00 94.06 87 GLU A CA 1
ATOM 713 C C . GLU A 1 87 ? -15.108 1.477 -10.894 1.00 94.06 87 GLU A C 1
ATOM 715 O O . GLU A 1 87 ? -14.885 0.363 -10.419 1.00 94.06 87 GLU A O 1
ATOM 720 N N . ALA A 1 88 ? -15.312 1.659 -12.202 1.00 95.88 88 ALA A N 1
ATOM 721 C CA . ALA A 1 88 ? -15.360 0.540 -13.137 1.00 95.88 88 ALA A CA 1
ATOM 722 C C . ALA A 1 88 ? -13.996 -0.158 -13.222 1.00 95.88 88 ALA A C 1
ATOM 724 O O . ALA A 1 88 ? -13.932 -1.3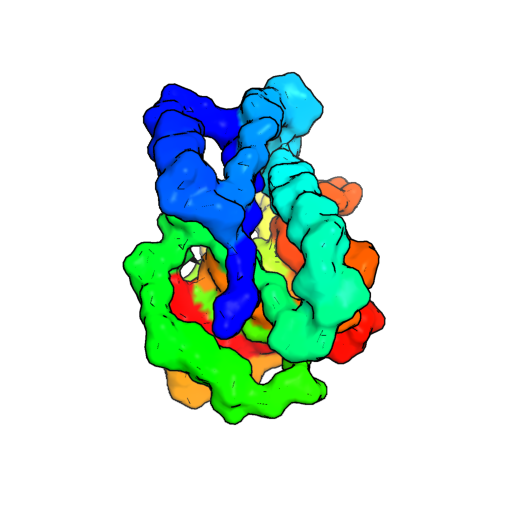86 -13.184 1.00 95.88 88 ALA A O 1
ATOM 725 N N . GLN A 1 89 ? -12.905 0.610 -13.249 1.00 95.50 89 GLN A N 1
ATOM 726 C CA . GLN A 1 89 ? -11.542 0.081 -13.191 1.00 95.50 89 GLN A CA 1
ATOM 727 C C . GLN A 1 89 ? -11.250 -0.652 -11.880 1.00 95.50 89 GLN A C 1
ATOM 729 O O . GLN A 1 89 ? -10.680 -1.744 -11.903 1.00 95.50 89 GLN A O 1
ATOM 734 N N . PHE A 1 90 ? -11.673 -0.106 -10.737 1.00 95.69 90 PHE A N 1
ATOM 735 C CA . PHE A 1 90 ? -11.547 -0.778 -9.444 1.00 95.69 90 PHE A CA 1
ATOM 736 C C . PHE A 1 90 ? -12.303 -2.113 -9.411 1.00 95.69 90 PHE A C 1
ATOM 738 O O . PHE A 1 90 ? -11.778 -3.106 -8.899 1.00 95.69 90 PHE A O 1
ATOM 745 N N . LEU A 1 91 ? -13.511 -2.165 -9.978 1.00 96.75 91 LEU A N 1
ATOM 746 C CA . LEU A 1 91 ? -14.324 -3.380 -10.002 1.00 96.75 91 LEU A CA 1
ATOM 747 C C . LEU A 1 91 ? -13.684 -4.514 -10.817 1.00 96.75 91 LEU A C 1
ATOM 749 O O . LEU A 1 91 ? -13.921 -5.676 -10.493 1.00 96.75 91 LEU A O 1
ATOM 753 N N . THR A 1 92 ? -12.790 -4.214 -11.769 1.00 97.19 92 THR A N 1
ATOM 754 C CA . THR A 1 92 ? -12.057 -5.251 -12.528 1.00 97.19 92 THR A CA 1
ATOM 755 C C . THR A 1 92 ? -11.180 -6.153 -11.656 1.00 97.19 92 THR A C 1
ATOM 757 O O . THR A 1 92 ? -10.857 -7.270 -12.053 1.00 97.19 92 THR A O 1
ATOM 760 N N . ASN A 1 93 ? -10.820 -5.725 -10.439 1.00 97.06 93 ASN A N 1
ATOM 761 C CA . ASN A 1 93 ? -10.123 -6.585 -9.474 1.00 97.06 93 ASN A CA 1
ATOM 762 C C . ASN A 1 93 ? -10.946 -7.834 -9.098 1.00 97.06 93 ASN A C 1
ATOM 764 O O . ASN A 1 93 ? -10.382 -8.835 -8.657 1.00 97.06 93 ASN A O 1
ATOM 768 N N . PHE A 1 94 ? -12.269 -7.782 -9.286 1.00 96.38 94 PHE A N 1
ATOM 769 C CA . PHE A 1 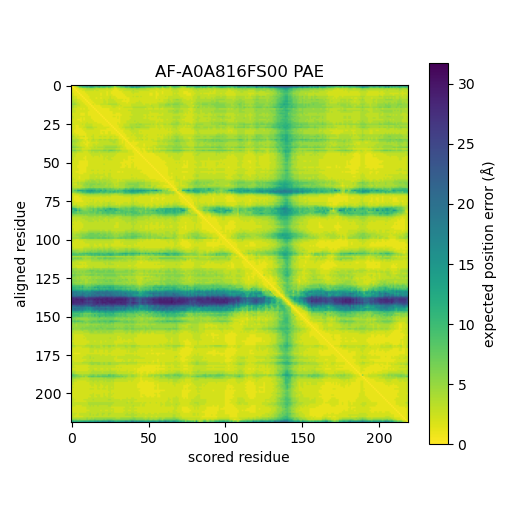94 ? -13.211 -8.864 -9.005 1.00 96.38 94 PHE A CA 1
ATOM 770 C C . PHE A 1 94 ? -13.669 -9.621 -10.262 1.00 96.38 94 PHE A C 1
ATOM 772 O O . PHE A 1 94 ? -14.488 -10.530 -10.141 1.00 96.38 94 PHE A O 1
ATOM 779 N N . ASP A 1 95 ? -13.113 -9.310 -11.441 1.00 96.38 95 ASP A N 1
ATOM 780 C CA . ASP A 1 95 ? -13.272 -10.142 -12.649 1.00 96.38 95 ASP A CA 1
ATOM 781 C C . ASP A 1 95 ? -12.548 -11.497 -12.501 1.00 96.38 95 ASP A C 1
ATOM 783 O O . ASP A 1 95 ? -12.783 -12.433 -13.266 1.00 96.38 95 ASP A O 1
ATOM 787 N N . TYR A 1 96 ? -11.666 -11.597 -11.503 1.00 95.19 96 TYR A N 1
ATOM 788 C CA . TYR A 1 96 ? -10.869 -12.771 -11.164 1.00 95.19 96 TYR A CA 1
ATOM 789 C C . TYR A 1 96 ? -11.410 -13.455 -9.910 1.00 95.19 96 TYR A C 1
ATOM 791 O O . TYR A 1 96 ? -11.953 -12.802 -9.011 1.00 95.19 96 TYR A O 1
ATOM 799 N N . SER A 1 97 ? -11.221 -14.773 -9.809 1.00 94.31 97 SER A N 1
ATOM 800 C CA . SER A 1 97 ? -11.694 -15.515 -8.643 1.00 94.31 97 SER A CA 1
ATOM 801 C C . SER A 1 97 ? -10.980 -15.038 -7.378 1.00 94.31 97 SER A C 1
ATOM 803 O O . SER A 1 97 ? -9.755 -14.945 -7.329 1.00 94.31 97 SER A O 1
ATOM 805 N N . ILE A 1 98 ? -11.741 -14.785 -6.311 1.00 92.44 98 ILE A N 1
ATOM 806 C CA . ILE A 1 98 ? -11.189 -14.370 -5.011 1.00 92.44 98 ILE A CA 1
ATOM 807 C C . ILE A 1 98 ? -10.273 -15.435 -4.385 1.00 92.44 98 ILE A C 1
ATOM 809 O O . ILE A 1 98 ? -9.522 -15.140 -3.462 1.00 92.44 98 ILE A O 1
ATOM 813 N N . ASP A 1 99 ? -10.305 -16.673 -4.868 1.00 91.62 99 ASP A N 1
ATOM 814 C CA . ASP A 1 99 ? -9.407 -17.724 -4.389 1.00 91.62 99 ASP A CA 1
ATOM 815 C C . ASP A 1 99 ? -8.055 -17.746 -5.127 1.00 91.62 99 ASP A C 1
ATOM 817 O O . ASP A 1 99 ? -7.144 -18.447 -4.696 1.00 91.62 99 ASP A O 1
ATOM 821 N N . GLU A 1 100 ? -7.889 -16.945 -6.187 1.00 92.62 100 GLU A N 1
ATOM 822 C CA . GLU A 1 100 ? -6.680 -16.908 -7.029 1.00 92.62 100 GLU A CA 1
ATOM 823 C C . GLU A 1 100 ? -5.693 -15.798 -6.651 1.00 92.62 100 GLU A C 1
ATOM 825 O O . GLU A 1 100 ? -4.572 -15.769 -7.149 1.00 92.62 100 GLU A O 1
ATOM 830 N N . TRP A 1 101 ? -6.072 -14.873 -5.770 1.00 97.12 101 TRP A N 1
ATOM 831 C CA . TRP A 1 101 ? -5.215 -13.753 -5.391 1.00 97.12 101 TRP A CA 1
ATOM 832 C C . TRP A 1 101 ? -5.296 -13.456 -3.899 1.00 97.12 101 TRP A C 1
ATOM 834 O O . TRP A 1 101 ? -6.271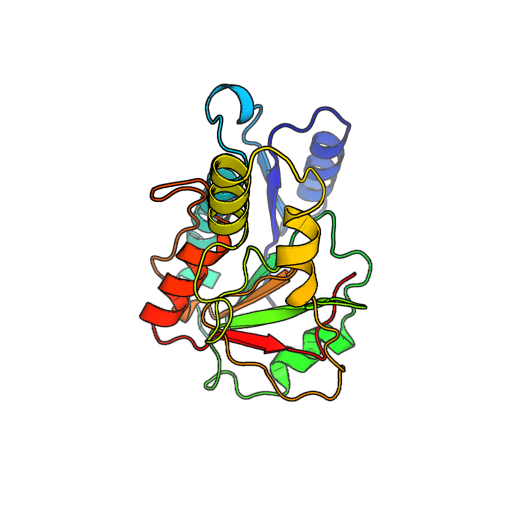 -13.771 -3.226 1.00 97.12 101 TRP A O 1
ATOM 844 N N . GLY A 1 102 ? -4.233 -12.866 -3.364 1.00 97.88 102 GLY A N 1
ATOM 845 C CA . GLY A 1 102 ? -4.179 -12.321 -2.013 1.00 97.88 102 GLY A CA 1
ATOM 846 C C . GLY A 1 102 ? -4.163 -10.802 -1.975 1.00 97.88 102 GLY A C 1
ATOM 847 O O . GLY A 1 102 ? -4.746 -10.223 -1.055 1.00 97.88 102 GLY A O 1
ATOM 848 N N . ALA A 1 103 ? -3.586 -10.168 -2.997 1.00 98.50 103 ALA A N 1
ATOM 849 C CA . ALA A 1 103 ? -3.712 -8.736 -3.215 1.00 98.50 103 ALA A CA 1
ATOM 850 C C . ALA A 1 103 ? -3.751 -8.371 -4.705 1.00 98.50 103 ALA A C 1
ATOM 852 O O . ALA A 1 103 ? -3.087 -9.009 -5.522 1.00 98.50 103 ALA A O 1
ATOM 853 N N . MET A 1 104 ? -4.495 -7.312 -5.020 1.00 98.50 104 MET A N 1
ATOM 854 C CA . MET A 1 104 ? -4.447 -6.615 -6.304 1.00 98.50 104 MET A CA 1
ATOM 855 C C . MET A 1 104 ? -3.944 -5.193 -6.064 1.00 98.50 104 MET A C 1
ATOM 857 O O . MET A 1 104 ? -4.509 -4.451 -5.257 1.00 98.50 104 MET A O 1
ATOM 861 N N . THR A 1 105 ? -2.876 -4.813 -6.749 1.00 98.12 105 THR A N 1
ATOM 862 C CA . THR A 1 105 ? -2.273 -3.482 -6.669 1.00 98.12 105 THR A CA 1
ATOM 863 C C . THR A 1 105 ? -2.587 -2.706 -7.937 1.00 98.12 105 THR A C 1
ATOM 865 O O . THR A 1 105 ? -2.717 -3.288 -9.020 1.00 98.12 105 THR A O 1
ATOM 868 N N . ALA A 1 106 ? -2.704 -1.390 -7.808 1.00 95.94 106 ALA A N 1
ATOM 869 C CA . ALA A 1 106 ? -2.981 -0.530 -8.940 1.00 95.94 106 ALA A CA 1
ATOM 870 C C . ALA A 1 106 ? -1.790 -0.475 -9.907 1.00 95.94 106 ALA A C 1
ATOM 872 O O . ALA A 1 106 ? -0.625 -0.532 -9.509 1.00 95.94 106 ALA A O 1
ATOM 873 N N . SER A 1 107 ? -2.105 -0.348 -11.191 1.00 95.00 107 SER A N 1
ATOM 874 C CA . SER A 1 107 ? -1.204 0.180 -12.208 1.00 95.00 107 SER A CA 1
ATOM 875 C C . SER A 1 107 ? -1.289 1.715 -12.231 1.00 95.00 107 SER A C 1
ATOM 877 O O . SER A 1 107 ? -2.114 2.313 -11.542 1.00 95.00 107 SER A O 1
ATOM 879 N N . GLN A 1 108 ? -0.448 2.374 -13.026 1.00 91.19 108 GLN A N 1
ATOM 880 C CA . GLN A 1 108 ? -0.401 3.839 -13.123 1.00 91.19 108 GLN A CA 1
ATOM 881 C C . GLN A 1 108 ? -0.538 4.288 -14.580 1.00 91.19 108 GLN A C 1
ATOM 883 O O . GLN A 1 108 ? -0.106 3.560 -15.483 1.00 91.19 108 GLN A O 1
ATOM 888 N N . PHE A 1 109 ? -1.136 5.459 -14.841 1.00 86.50 109 PHE A N 1
ATOM 889 C CA . PHE A 1 109 ? -1.167 5.969 -16.212 1.00 86.50 109 PHE A CA 1
ATOM 890 C C . PHE A 1 109 ? 0.248 6.354 -16.664 1.00 86.50 109 PHE A C 1
ATOM 892 O O . PHE A 1 109 ? 1.058 6.899 -15.916 1.00 86.50 109 PHE A O 1
ATOM 899 N N . GLY A 1 110 ? 0.561 6.071 -17.929 1.00 86.69 110 GLY A N 1
ATOM 900 C CA . GLY A 1 110 ? 1.918 6.234 -18.443 1.00 86.69 110 GLY A CA 1
ATOM 901 C C . GLY A 1 110 ? 2.803 5.056 -18.044 1.00 86.69 110 GLY A C 1
ATOM 902 O O . GLY A 1 110 ? 2.478 3.918 -18.383 1.00 86.69 110 GLY A O 1
ATOM 903 N N . GLY A 1 111 ? 3.949 5.329 -17.416 1.00 87.00 111 GLY A N 1
ATOM 904 C CA . GLY A 1 111 ? 4.888 4.312 -16.937 1.00 87.00 111 GLY A CA 1
ATOM 905 C C . GLY A 1 111 ? 4.656 3.979 -15.465 1.00 87.00 111 GLY A C 1
ATOM 906 O O . GLY A 1 111 ? 4.412 4.883 -14.672 1.00 87.00 111 GLY A O 1
ATOM 907 N N . TYR A 1 112 ? 4.771 2.701 -15.093 1.00 91.31 112 TYR A N 1
ATOM 908 C CA . TYR A 1 112 ? 4.660 2.267 -13.699 1.00 91.31 112 TYR A CA 1
ATOM 909 C C . TYR A 1 112 ? 5.791 2.891 -12.868 1.00 91.31 112 TYR A C 1
ATOM 911 O O . TYR A 1 112 ? 6.949 2.488 -12.966 1.00 91.31 112 TYR A O 1
ATOM 919 N N . TYR A 1 113 ? 5.465 3.925 -12.100 1.00 89.12 113 TYR A N 1
ATOM 920 C CA . TYR A 1 113 ? 6.425 4.811 -11.453 1.00 89.12 113 TYR A CA 1
ATOM 921 C C . TYR A 1 113 ? 6.966 4.236 -10.142 1.00 89.12 113 TYR A C 1
ATOM 923 O O . TYR A 1 113 ? 8.149 4.424 -9.844 1.00 89.12 113 TYR A O 1
ATOM 931 N N . ASP A 1 114 ? 6.122 3.536 -9.377 1.00 90.38 114 ASP A N 1
ATOM 932 C CA . ASP A 1 114 ? 6.417 3.042 -8.025 1.00 90.38 114 ASP A CA 1
ATOM 933 C C . ASP A 1 114 ? 7.332 1.800 -8.013 1.00 90.38 114 ASP A C 1
ATOM 935 O O . ASP A 1 114 ? 7.003 0.713 -7.528 1.00 90.38 114 ASP A O 1
ATOM 939 N N . ILE A 1 115 ? 8.531 1.967 -8.572 1.00 94.75 115 ILE A N 1
ATOM 940 C CA . ILE A 1 115 ? 9.576 0.939 -8.617 1.00 94.75 115 ILE A CA 1
ATOM 941 C C . ILE A 1 115 ? 10.130 0.648 -7.218 1.00 94.75 115 ILE A C 1
ATOM 943 O O . ILE A 1 115 ? 10.652 -0.439 -6.978 1.00 94.75 115 ILE A O 1
ATOM 947 N N . TRP A 1 116 ? 9.990 1.574 -6.261 1.00 95.00 116 TRP A N 1
ATOM 948 C CA . TRP A 1 116 ? 10.484 1.339 -4.905 1.00 95.00 116 TRP A CA 1
ATOM 949 C C . TRP A 1 116 ? 9.694 0.238 -4.192 1.00 95.00 116 TRP A C 1
ATOM 951 O O . TRP A 1 116 ? 10.307 -0.606 -3.528 1.00 95.00 116 TRP A O 1
ATOM 961 N N . ALA A 1 117 ? 8.370 0.198 -4.383 1.00 96.62 117 ALA A N 1
ATOM 962 C CA . ALA A 1 117 ? 7.515 -0.873 -3.880 1.00 96.62 117 ALA A CA 1
ATOM 963 C C . ALA A 1 117 ? 7.605 -2.169 -4.705 1.00 96.62 117 ALA A C 1
ATOM 965 O O . ALA A 1 117 ? 7.276 -3.237 -4.183 1.00 96.62 117 ALA A O 1
ATOM 966 N N . LEU A 1 118 ? 8.038 -2.101 -5.971 1.00 97.31 118 LEU A N 1
ATOM 967 C CA . LEU A 1 118 ? 8.066 -3.248 -6.883 1.00 97.31 118 LEU A CA 1
ATOM 968 C C . LEU A 1 118 ? 9.101 -4.294 -6.459 1.00 97.31 118 LEU A C 1
ATOM 970 O O . LEU A 1 118 ? 10.291 -3.997 -6.360 1.00 97.31 118 LEU A O 1
ATOM 974 N N . ARG A 1 119 ? 8.666 -5.540 -6.276 1.00 97.31 119 ARG A N 1
ATOM 975 C CA . ARG A 1 119 ? 9.536 -6.715 -6.227 1.00 97.31 119 ARG A CA 1
ATOM 976 C C . ARG A 1 119 ? 9.022 -7.766 -7.193 1.00 97.31 119 ARG A C 1
ATOM 978 O O . ARG A 1 119 ? 7.894 -8.219 -7.057 1.00 97.31 119 ARG A O 1
ATOM 985 N N . ASP A 1 120 ? 9.842 -8.142 -8.160 1.00 95.19 120 ASP A N 1
ATOM 986 C CA . ASP A 1 120 ? 9.550 -9.214 -9.112 1.00 95.19 120 ASP A CA 1
ATOM 987 C C . ASP A 1 120 ? 10.846 -9.944 -9.509 1.00 95.19 120 ASP A C 1
ATOM 989 O O . ASP A 1 120 ? 11.902 -9.744 -8.908 1.00 95.19 120 ASP A O 1
ATOM 993 N N . LYS A 1 121 ? 10.792 -10.791 -10.543 1.00 92.56 121 LYS A N 1
ATOM 994 C CA . LYS A 1 121 ? 11.968 -11.540 -11.021 1.00 92.56 121 LYS A CA 1
ATOM 995 C C . LYS A 1 121 ? 13.111 -10.649 -11.531 1.00 92.56 121 LYS A C 1
ATOM 997 O O . LYS A 1 121 ? 14.247 -11.116 -11.579 1.00 92.56 121 LYS A O 1
ATOM 1002 N N . VAL A 1 122 ? 12.824 -9.416 -11.947 1.00 89.81 122 VAL A N 1
ATOM 1003 C CA . VAL A 1 122 ? 13.790 -8.465 -12.519 1.00 89.81 122 VAL A CA 1
ATOM 1004 C C . VAL A 1 122 ? 14.259 -7.468 -11.457 1.00 89.81 122 VAL A C 1
ATOM 1006 O O . VAL A 1 122 ? 15.460 -7.287 -11.263 1.00 89.81 122 VAL A O 1
ATOM 1009 N N . VAL A 1 123 ? 13.323 -6.843 -10.748 1.00 91.69 123 VAL A N 1
ATOM 1010 C CA . VAL A 1 123 ? 13.540 -5.881 -9.667 1.00 91.69 123 VAL A CA 1
ATOM 1011 C C . VAL A 1 123 ? 13.386 -6.607 -8.331 1.00 91.69 123 VAL A C 1
ATOM 1013 O O . VAL A 1 123 ? 12.495 -6.330 -7.546 1.00 91.69 123 VAL A O 1
ATOM 1016 N N . ASN A 1 124 ? 14.262 -7.568 -8.042 1.00 92.06 124 ASN A N 1
ATOM 1017 C CA . ASN A 1 124 ? 14.245 -8.320 -6.776 1.00 92.06 124 ASN A CA 1
ATOM 1018 C C . ASN A 1 124 ? 15.068 -7.658 -5.651 1.00 92.06 124 ASN A C 1
ATOM 1020 O O . ASN A 1 124 ? 15.469 -8.312 -4.689 1.00 92.06 124 ASN A O 1
ATOM 1024 N N . TYR A 1 125 ? 15.362 -6.365 -5.778 1.00 90.31 125 TYR A N 1
ATOM 1025 C CA . TYR A 1 125 ? 16.265 -5.609 -4.910 1.00 90.31 125 TYR A CA 1
ATOM 1026 C C . TYR A 1 125 ? 15.698 -4.219 -4.611 1.00 90.31 125 TYR A C 1
ATOM 1028 O O . TYR A 1 125 ? 14.800 -3.744 -5.300 1.00 90.31 125 TYR A O 1
ATOM 1036 N N . ASP A 1 126 ? 16.246 -3.537 -3.602 1.00 91.12 126 ASP A N 1
ATOM 1037 C CA . ASP A 1 126 ? 15.938 -2.124 -3.379 1.00 91.12 126 ASP A CA 1
ATOM 1038 C C . ASP A 1 126 ? 16.673 -1.243 -4.402 1.00 91.12 126 ASP A C 1
ATOM 1040 O O . ASP A 1 126 ? 17.908 -1.139 -4.403 1.00 91.12 126 ASP A O 1
ATOM 1044 N N . CYS A 1 127 ? 15.904 -0.643 -5.314 1.00 88.19 127 CYS A N 1
ATOM 1045 C CA . CYS A 1 127 ? 16.433 0.138 -6.425 1.00 88.19 127 CYS A CA 1
ATOM 1046 C C . CYS A 1 127 ? 17.174 1.402 -5.973 1.00 88.19 127 CYS A C 1
ATOM 1048 O O . CYS A 1 127 ? 18.218 1.719 -6.547 1.00 88.19 127 CYS A O 1
ATOM 1050 N N . TRP A 1 128 ? 16.693 2.082 -4.929 1.00 85.94 128 TRP A N 1
ATOM 1051 C CA . TRP A 1 128 ? 17.291 3.319 -4.424 1.00 85.94 128 TRP A CA 1
ATOM 1052 C C . TRP A 1 128 ? 18.559 3.043 -3.624 1.00 85.94 128 TRP A C 1
ATOM 1054 O O . TRP A 1 128 ? 19.560 3.741 -3.799 1.00 85.94 128 TRP A O 1
ATOM 1064 N N . HIS A 1 129 ? 18.573 1.978 -2.821 1.00 86.94 129 HIS A N 1
ATOM 1065 C CA . HIS A 1 129 ? 19.775 1.529 -2.129 1.00 86.94 129 HIS A CA 1
ATOM 1066 C C . HIS A 1 129 ? 20.877 1.146 -3.123 1.00 86.94 129 HIS A C 1
ATOM 1068 O O . HIS A 1 129 ? 22.028 1.571 -2.987 1.00 86.94 129 HIS A O 1
ATOM 1074 N N . ARG A 1 130 ? 20.538 0.387 -4.176 1.00 84.25 130 ARG A N 1
ATOM 1075 C CA . ARG A 1 130 ? 21.508 0.026 -5.219 1.00 84.25 130 ARG A CA 1
ATOM 1076 C C . ARG A 1 130 ? 22.003 1.257 -5.981 1.00 84.25 130 ARG A C 1
ATOM 1078 O O . ARG A 1 130 ? 23.213 1.396 -6.157 1.00 84.25 130 ARG A O 1
ATOM 1085 N N . ALA A 1 131 ? 21.107 2.152 -6.396 1.00 81.50 131 ALA A N 1
ATOM 1086 C CA . ALA A 1 131 ? 21.485 3.360 -7.124 1.00 81.50 131 ALA A CA 1
ATOM 1087 C C . ALA A 1 131 ? 22.410 4.268 -6.295 1.00 81.50 131 ALA A C 1
ATOM 1089 O O . ALA A 1 131 ? 23.437 4.725 -6.795 1.00 81.50 131 ALA A O 1
ATOM 1090 N N . THR A 1 132 ? 22.105 4.451 -5.007 1.00 76.88 132 THR A N 1
ATOM 1091 C CA . THR A 1 132 ? 22.919 5.257 -4.083 1.00 76.88 132 THR A CA 1
ATOM 1092 C C . THR A 1 132 ? 24.326 4.678 -3.930 1.00 76.88 132 THR A C 1
ATOM 1094 O O . THR A 1 132 ? 25.313 5.401 -4.059 1.00 76.88 132 THR A O 1
ATOM 1097 N N . ASN A 1 133 ? 24.445 3.359 -3.752 1.00 74.19 133 ASN A N 1
ATOM 1098 C CA . ASN A 1 133 ? 25.744 2.688 -3.656 1.00 74.19 133 ASN A CA 1
ATOM 1099 C C . ASN A 1 133 ? 26.573 2.784 -4.949 1.00 74.19 133 ASN A C 1
ATOM 1101 O O . ASN A 1 133 ? 27.797 2.904 -4.882 1.00 74.19 133 ASN A O 1
ATOM 1105 N N . ILE A 1 134 ? 25.933 2.738 -6.122 1.00 70.38 134 ILE A N 1
ATOM 1106 C CA . ILE A 1 134 ? 26.611 2.929 -7.414 1.00 70.38 134 ILE A CA 1
ATOM 1107 C C . ILE A 1 134 ? 27.151 4.360 -7.524 1.00 70.38 134 ILE A C 1
ATOM 1109 O O . ILE A 1 134 ? 28.301 4.550 -7.914 1.00 70.38 134 ILE A O 1
ATOM 1113 N N . ILE A 1 135 ? 26.365 5.366 -7.136 1.00 64.50 135 ILE A N 1
ATOM 1114 C CA . ILE A 1 135 ? 26.789 6.770 -7.209 1.00 64.50 135 ILE A CA 1
ATOM 1115 C C . ILE A 1 135 ? 27.922 7.089 -6.241 1.00 64.50 135 ILE A C 1
ATOM 1117 O O . ILE A 1 135 ? 28.901 7.709 -6.659 1.00 64.50 135 ILE A O 1
ATOM 1121 N N . ILE A 1 136 ? 27.833 6.633 -4.986 1.00 59.94 136 ILE A N 1
ATOM 1122 C CA . ILE A 1 136 ? 28.907 6.814 -3.996 1.00 59.94 136 ILE A CA 1
ATOM 1123 C C . ILE A 1 136 ? 30.235 6.270 -4.540 1.00 59.94 136 ILE A C 1
ATOM 1125 O O . ILE A 1 136 ? 31.285 6.867 -4.320 1.00 59.94 136 ILE A O 1
ATOM 1129 N N . ARG A 1 137 ? 30.197 5.169 -5.301 1.00 59.75 137 ARG A N 1
ATOM 1130 C CA . ARG A 1 137 ? 31.390 4.582 -5.927 1.00 59.75 137 ARG A CA 1
ATOM 1131 C C . ARG A 1 137 ? 31.895 5.340 -7.158 1.00 59.75 137 ARG A C 1
ATOM 1133 O O . ARG A 1 137 ? 33.059 5.169 -7.501 1.00 59.75 137 ARG A O 1
ATOM 1140 N N . LEU A 1 138 ? 31.060 6.135 -7.834 1.00 60.31 138 LEU A N 1
ATOM 1141 C CA . LEU A 1 138 ? 31.392 6.737 -9.133 1.00 60.31 138 LEU A CA 1
ATOM 1142 C C . LEU A 1 138 ? 31.647 8.255 -9.108 1.00 60.31 138 LEU A C 1
ATOM 1144 O O . LEU A 1 138 ? 32.217 8.746 -10.076 1.00 60.31 138 LEU A O 1
ATOM 1148 N N . ILE A 1 139 ? 31.280 8.984 -8.042 1.00 53.94 139 ILE A N 1
ATOM 1149 C CA . ILE A 1 139 ? 31.600 10.402 -7.697 1.00 53.94 139 ILE A CA 1
ATOM 1150 C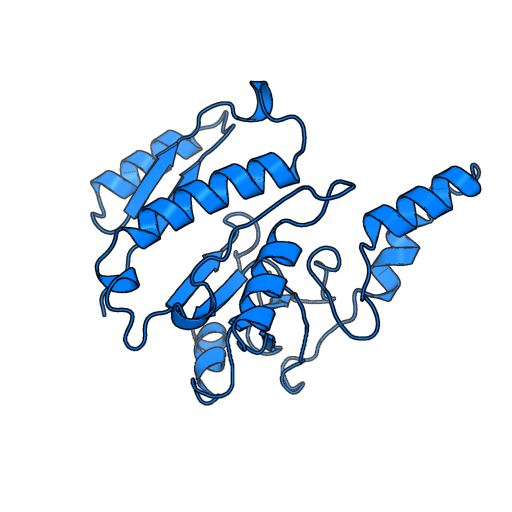 C . ILE A 1 139 ? 31.362 11.489 -8.793 1.00 53.94 139 ILE A C 1
ATOM 1152 O O . ILE A 1 139 ? 31.292 12.669 -8.474 1.00 53.94 139 ILE A O 1
ATOM 1156 N N . THR A 1 140 ? 31.138 11.164 -10.071 1.00 49.25 140 THR A N 1
ATOM 1157 C CA . THR A 1 140 ? 31.227 12.120 -11.199 1.00 49.25 140 THR A CA 1
ATOM 1158 C C . THR A 1 140 ? 29.984 12.225 -12.087 1.00 49.25 140 THR A C 1
ATOM 1160 O O . THR A 1 140 ? 29.987 12.999 -13.040 1.00 49.25 140 THR A O 1
ATOM 1163 N N . LEU A 1 141 ? 28.882 11.529 -11.792 1.00 50.97 141 LEU A N 1
ATOM 1164 C CA . LEU A 1 141 ? 27.685 11.548 -12.648 1.00 50.97 141 LEU A CA 1
ATOM 1165 C C . LEU A 1 141 ? 26.411 11.852 -11.849 1.00 50.97 141 LEU A C 1
ATOM 1167 O O . LEU A 1 141 ? 25.632 10.961 -11.517 1.00 50.97 141 LEU A O 1
ATOM 1171 N N . ASN A 1 142 ? 26.152 13.142 -11.621 1.00 51.03 142 ASN A N 1
ATOM 1172 C CA . ASN A 1 142 ? 24.936 13.686 -10.989 1.00 51.03 142 ASN A CA 1
ATOM 1173 C C . ASN A 1 142 ? 23.626 13.475 -11.800 1.00 51.03 142 ASN A C 1
ATOM 1175 O O . ASN A 1 142 ? 22.671 14.224 -11.633 1.00 51.03 142 ASN A O 1
ATOM 1179 N N . ARG A 1 143 ? 23.552 12.483 -12.701 1.00 55.00 143 ARG A N 1
ATOM 1180 C CA . ARG A 1 143 ? 22.363 12.176 -13.535 1.00 55.00 143 ARG A CA 1
ATOM 1181 C C . ARG A 1 143 ? 21.985 10.681 -13.581 1.00 55.00 143 ARG A C 1
ATOM 1183 O O . ARG A 1 143 ? 21.113 10.282 -14.349 1.00 55.00 143 ARG A O 1
ATOM 1190 N N . GLY A 1 144 ? 22.654 9.838 -12.788 1.00 57.78 144 GLY A N 1
ATOM 1191 C CA . GLY A 1 144 ? 22.574 8.377 -12.917 1.00 57.78 144 GLY A CA 1
ATOM 1192 C C . GLY A 1 144 ? 21.382 7.692 -12.237 1.00 57.78 144 GLY A C 1
ATOM 1193 O O . GLY A 1 144 ? 20.900 6.700 -12.778 1.00 57.78 144 GLY A O 1
ATOM 1194 N N . VAL A 1 145 ? 20.896 8.187 -11.087 1.00 61.00 145 VAL A N 1
ATOM 1195 C CA . VAL A 1 145 ? 19.859 7.473 -10.303 1.00 61.00 145 VAL A CA 1
ATOM 1196 C C . VAL A 1 145 ? 18.549 7.379 -11.065 1.00 61.00 145 VAL A C 1
ATOM 1198 O O . VAL A 1 145 ? 18.038 6.279 -11.260 1.00 61.00 145 VAL A O 1
ATOM 1201 N N . ASP A 1 146 ? 18.047 8.514 -11.547 1.00 63.94 146 ASP A N 1
ATOM 1202 C CA . ASP A 1 146 ? 16.764 8.556 -12.245 1.00 63.94 146 ASP A CA 1
ATOM 1203 C C . ASP A 1 146 ? 16.819 7.728 -13.528 1.00 63.94 146 ASP A C 1
ATOM 1205 O O . ASP A 1 146 ? 15.872 7.017 -13.845 1.00 63.94 146 ASP A O 1
ATOM 1209 N N . THR A 1 147 ? 17.961 7.715 -14.225 1.00 68.81 147 THR A N 1
ATOM 1210 C CA . THR A 1 147 ? 18.163 6.848 -15.398 1.00 68.81 147 THR A CA 1
ATOM 1211 C C . THR A 1 147 ? 18.132 5.366 -15.003 1.00 68.81 147 THR A C 1
ATOM 1213 O O . THR A 1 147 ? 17.491 4.561 -15.669 1.00 68.81 147 THR A O 1
ATOM 1216 N N . TYR A 1 148 ? 18.777 4.992 -13.894 1.00 76.75 148 TYR A N 1
ATOM 1217 C CA . TYR A 1 148 ? 18.811 3.607 -13.412 1.00 76.75 148 TYR A CA 1
ATOM 1218 C C . TYR A 1 148 ? 17.440 3.087 -12.960 1.00 76.75 148 TYR A C 1
ATOM 1220 O O . TYR A 1 148 ? 17.175 1.891 -13.039 1.00 76.75 148 TYR A O 1
ATOM 1228 N N . ILE A 1 149 ? 16.563 3.969 -12.487 1.00 81.25 149 ILE A N 1
ATOM 1229 C CA . ILE A 1 149 ? 15.221 3.597 -12.026 1.00 81.25 149 ILE A CA 1
ATOM 1230 C C . ILE A 1 149 ? 14.210 3.664 -13.174 1.00 81.25 149 ILE A C 1
ATOM 1232 O O . ILE A 1 149 ? 13.416 2.741 -13.345 1.00 81.25 149 ILE A O 1
ATOM 1236 N N . SER A 1 150 ? 14.274 4.704 -14.008 1.00 81.75 150 SER A N 1
ATOM 1237 C CA . SER A 1 150 ? 13.347 4.918 -15.132 1.00 81.75 150 SER A CA 1
ATOM 1238 C C . SER A 1 150 ? 13.383 3.813 -16.186 1.00 81.75 150 SER A C 1
ATOM 1240 O O . SER A 1 150 ? 12.357 3.545 -16.804 1.00 81.75 150 SER A O 1
ATOM 1242 N N . VAL A 1 151 ? 14.495 3.082 -16.345 1.00 85.19 151 VAL A N 1
ATOM 1243 C CA . VAL A 1 151 ? 14.535 1.891 -17.225 1.00 85.19 151 VAL A CA 1
ATOM 1244 C C . VAL A 1 151 ? 13.564 0.784 -16.791 1.00 85.19 151 VAL A C 1
ATOM 1246 O O . VAL A 1 151 ? 13.208 -0.081 -17.597 1.00 85.19 151 VAL A O 1
ATOM 1249 N N . HIS A 1 152 ? 13.119 0.808 -15.533 1.00 86.75 152 HIS A N 1
ATOM 1250 C CA . HIS A 1 152 ? 12.101 -0.097 -15.006 1.00 86.75 152 HIS A CA 1
ATOM 1251 C C . HIS A 1 152 ? 10.683 0.496 -15.062 1.00 86.75 152 HIS A C 1
ATOM 1253 O O . HIS A 1 152 ? 9.722 -0.263 -14.958 1.00 86.75 152 HIS A O 1
ATOM 1259 N N . GLN A 1 153 ? 10.531 1.805 -15.298 1.00 90.06 153 GLN A N 1
ATOM 1260 C CA . GLN A 1 153 ? 9.241 2.505 -15.364 1.00 90.06 153 GLN A CA 1
ATOM 1261 C C . GLN A 1 153 ? 8.564 2.312 -16.724 1.00 90.06 153 GLN A C 1
ATOM 1263 O O . GLN A 1 153 ? 8.467 3.215 -17.556 1.00 90.06 153 GLN A O 1
ATOM 1268 N N . LYS A 1 154 ? 8.120 1.082 -16.975 1.00 88.75 154 LYS A N 1
ATOM 1269 C CA . LYS A 1 154 ? 7.516 0.684 -18.248 1.00 88.75 154 LYS A CA 1
ATOM 1270 C C . LYS A 1 154 ? 6.033 1.010 -18.277 1.00 88.75 154 LYS A C 1
ATOM 1272 O O . LYS A 1 154 ? 5.348 0.888 -17.264 1.00 88.75 154 LYS A O 1
ATOM 1277 N N . SER A 1 155 ? 5.537 1.385 -19.454 1.00 92.38 155 SER A N 1
ATOM 1278 C CA . SER A 1 155 ? 4.097 1.498 -19.659 1.00 92.38 155 SER A CA 1
ATOM 1279 C C . SER A 1 155 ? 3.457 0.119 -19.692 1.00 92.38 155 SER A C 1
ATOM 1281 O O . SER A 1 155 ? 3.987 -0.796 -20.325 1.00 92.38 155 SER A O 1
ATOM 1283 N N . ILE A 1 156 ? 2.341 -0.017 -18.981 1.00 93.06 156 ILE A N 1
ATOM 1284 C CA . ILE A 1 156 ? 1.587 -1.261 -18.876 1.00 93.06 156 ILE A CA 1
ATOM 1285 C C . ILE A 1 156 ? 0.245 -1.044 -19.589 1.00 93.06 156 ILE A C 1
ATOM 1287 O O . ILE A 1 156 ? -0.578 -0.273 -19.092 1.00 93.06 156 ILE A O 1
ATOM 1291 N N . PRO A 1 157 ? 0.016 -1.684 -20.749 1.00 94.06 157 PRO A N 1
ATOM 1292 C CA . PRO A 1 157 ? -1.261 -1.601 -21.450 1.00 94.06 157 PRO A CA 1
ATOM 1293 C C . PRO A 1 157 ? -2.419 -2.121 -20.579 1.00 94.06 157 PRO A C 1
ATOM 1295 O O . PRO A 1 157 ? -2.257 -3.168 -19.951 1.00 94.06 157 PRO A O 1
ATOM 1298 N N . PRO A 1 158 ? -3.592 -1.458 -20.543 1.00 93.31 158 PRO A N 1
ATOM 1299 C CA . PRO A 1 158 ? -4.727 -1.917 -19.735 1.00 93.31 158 PRO A CA 1
ATOM 1300 C C . PRO A 1 158 ? -5.269 -3.301 -20.125 1.00 93.31 158 PRO A C 1
ATOM 1302 O O . PRO A 1 158 ? -5.922 -3.960 -19.324 1.00 93.31 158 PRO A O 1
ATOM 1305 N N . ASP A 1 159 ? -5.022 -3.754 -21.352 1.00 94.19 159 ASP A N 1
ATOM 1306 C CA . ASP A 1 159 ? -5.390 -5.083 -21.848 1.00 94.19 159 ASP A CA 1
ATOM 1307 C C . ASP A 1 159 ? -4.348 -6.169 -21.523 1.00 94.19 159 ASP A C 1
ATOM 1309 O O . ASP A 1 159 ? -4.571 -7.346 -21.818 1.00 94.19 159 ASP A O 1
ATOM 1313 N N . HIS A 1 160 ? -3.231 -5.807 -20.885 1.00 96.38 160 HIS A N 1
ATOM 1314 C CA . HIS A 1 160 ? -2.227 -6.765 -20.445 1.00 96.38 160 HIS A CA 1
ATOM 1315 C C . HIS A 1 160 ? -2.809 -7.710 -19.367 1.00 96.38 160 HIS A C 1
ATOM 1317 O O . HIS A 1 160 ? -3.576 -7.270 -18.504 1.00 96.38 160 HIS A O 1
ATOM 1323 N N . PRO A 1 161 ? -2.438 -9.006 -19.362 1.00 96.44 161 PRO A N 1
ATOM 1324 C CA . PRO A 1 161 ? -2.795 -9.922 -18.278 1.00 96.44 161 PRO A CA 1
ATOM 1325 C C . PRO A 1 161 ? -2.307 -9.443 -16.903 1.00 96.44 161 PRO A C 1
ATOM 1327 O O . PRO A 1 161 ? -1.379 -8.635 -16.814 1.00 96.44 161 PRO A O 1
ATOM 1330 N N . LEU A 1 162 ? -2.866 -9.997 -15.823 1.00 97.88 162 LEU A N 1
ATOM 1331 C CA . LEU A 1 162 ? -2.338 -9.772 -14.472 1.00 97.88 162 LEU A CA 1
ATOM 1332 C C . LEU A 1 162 ? -0.832 -10.051 -14.412 1.00 97.88 162 LEU A C 1
ATOM 1334 O O . LEU A 1 162 ? -0.350 -11.056 -14.941 1.00 97.88 162 LEU A O 1
ATOM 1338 N N . ILE A 1 163 ? -0.096 -9.169 -13.739 1.00 97.69 163 ILE A N 1
ATOM 1339 C CA . ILE A 1 163 ? 1.359 -9.276 -13.617 1.00 97.69 163 ILE A CA 1
ATOM 1340 C C . ILE A 1 163 ? 1.684 -9.796 -12.215 1.00 97.69 163 ILE A C 1
ATOM 1342 O O . ILE A 1 163 ? 1.484 -9.054 -11.251 1.00 97.69 163 ILE A O 1
ATOM 1346 N N . PRO A 1 164 ? 2.167 -11.045 -12.069 1.00 98.12 164 PRO A N 1
ATOM 1347 C CA . PRO A 1 164 ? 2.526 -11.592 -10.767 1.00 98.12 164 PRO A CA 1
ATOM 1348 C C . PRO A 1 164 ? 3.792 -10.922 -10.234 1.00 98.12 164 PRO A C 1
ATOM 1350 O O . PRO A 1 164 ? 4.804 -10.838 -10.934 1.00 98.12 164 PRO A O 1
ATOM 1353 N N . VAL A 1 165 ? 3.742 -10.494 -8.977 1.00 98.25 165 VAL A N 1
ATOM 1354 C CA . VAL A 1 165 ? 4.838 -9.811 -8.282 1.00 98.25 165 VAL A CA 1
ATOM 1355 C C . VAL A 1 165 ? 4.945 -10.311 -6.841 1.00 98.25 165 VAL A C 1
ATOM 1357 O O . VAL A 1 165 ? 3.989 -10.834 -6.275 1.00 98.25 165 VAL A O 1
ATOM 1360 N N . ASP A 1 166 ? 6.111 -10.134 -6.229 1.00 98.44 166 ASP A N 1
ATOM 1361 C CA . ASP A 1 166 ? 6.310 -10.353 -4.793 1.00 98.44 166 ASP A CA 1
ATOM 1362 C C . ASP A 1 166 ? 5.897 -9.124 -3.969 1.00 98.44 166 ASP A C 1
ATOM 1364 O O . ASP A 1 166 ? 5.593 -9.238 -2.782 1.00 98.44 166 ASP A O 1
ATOM 1368 N N . SER A 1 167 ? 5.918 -7.936 -4.580 1.00 98.56 167 SER A N 1
ATOM 1369 C CA . SER A 1 167 ? 5.453 -6.685 -3.984 1.00 98.56 167 SER A CA 1
ATOM 1370 C C . SER A 1 167 ? 5.165 -5.652 -5.068 1.00 98.56 167 SER A C 1
ATOM 1372 O O . SER A 1 167 ? 5.892 -5.562 -6.052 1.00 98.56 167 SER A O 1
ATOM 1374 N N . ALA A 1 168 ? 4.125 -4.854 -4.864 1.00 97.88 168 ALA A N 1
ATOM 1375 C CA . ALA A 1 168 ? 3.802 -3.649 -5.618 1.00 97.88 168 ALA A CA 1
ATOM 1376 C C . ALA A 1 168 ? 2.856 -2.790 -4.764 1.00 97.88 168 ALA A C 1
ATOM 1378 O O . ALA A 1 168 ? 2.341 -3.256 -3.745 1.00 97.88 168 ALA A O 1
ATOM 1379 N N . PHE A 1 169 ? 2.627 -1.541 -5.153 1.00 96.44 169 PHE A N 1
ATOM 1380 C CA . PHE A 1 169 ? 1.625 -0.712 -4.492 1.00 96.44 169 PHE A CA 1
ATOM 1381 C C . PHE A 1 169 ? 1.004 0.267 -5.477 1.00 96.44 169 PHE A C 1
ATOM 1383 O O . PHE A 1 169 ? -0.192 0.175 -5.736 1.00 96.44 169 PHE A O 1
ATOM 1390 N N . GLY A 1 170 ? 1.806 1.162 -6.062 1.00 92.00 170 GLY A N 1
ATOM 1391 C CA . GLY A 1 170 ? 1.322 2.068 -7.105 1.00 92.00 170 GLY A CA 1
ATOM 1392 C C . GLY A 1 170 ? 0.308 3.092 -6.593 1.00 92.00 170 GLY A C 1
ATOM 1393 O O . GLY A 1 170 ? -0.421 3.661 -7.390 1.00 92.00 170 GLY A O 1
ATOM 1394 N N . GLY A 1 171 ? 0.243 3.317 -5.276 1.00 93.69 171 GLY A N 1
ATOM 1395 C CA . GLY A 1 171 ? -0.655 4.271 -4.622 1.00 93.69 171 GLY A CA 1
ATOM 1396 C C . GLY A 1 171 ? -1.970 3.698 -4.107 1.00 93.69 171 GLY A C 1
ATOM 1397 O O . GLY A 1 171 ? -2.575 4.309 -3.224 1.00 93.69 171 GLY A O 1
ATOM 1398 N N . THR A 1 172 ? -2.396 2.531 -4.598 1.00 96.31 172 THR A N 1
ATOM 1399 C CA . THR A 1 172 ? -3.559 1.816 -4.061 1.00 96.31 172 THR A CA 1
ATOM 1400 C C . THR A 1 172 ? -3.398 0.305 -4.183 1.00 96.31 172 THR A C 1
ATOM 1402 O O . THR A 1 172 ? -3.066 -0.214 -5.244 1.00 96.31 172 THR A O 1
ATOM 1405 N N . ALA A 1 173 ? -3.726 -0.426 -3.118 1.00 97.81 173 ALA A N 1
ATOM 1406 C CA . ALA A 1 173 ? -3.780 -1.883 -3.143 1.00 97.81 173 ALA A CA 1
ATOM 1407 C C . ALA A 1 173 ? -4.938 -2.427 -2.301 1.00 97.81 173 ALA A C 1
ATOM 1409 O O . ALA A 1 173 ? -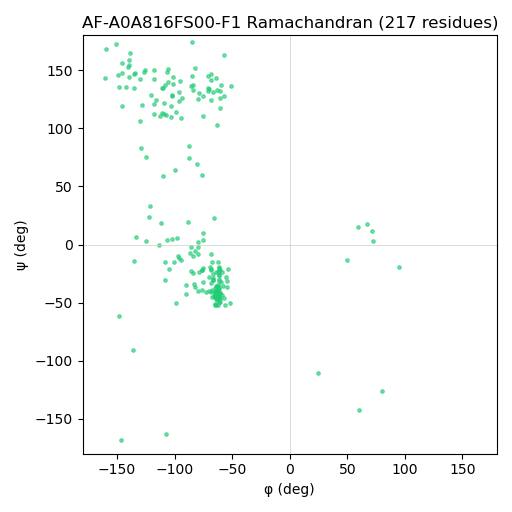5.164 -1.988 -1.170 1.00 97.81 173 ALA A O 1
ATOM 1410 N N . ILE A 1 174 ? -5.651 -3.409 -2.854 1.00 98.00 174 ILE A N 1
ATOM 1411 C CA . ILE A 1 174 ? -6.683 -4.176 -2.160 1.00 98.00 174 ILE A CA 1
ATOM 1412 C C . ILE A 1 174 ? -6.130 -5.539 -1.756 1.00 98.00 174 ILE A C 1
ATOM 1414 O O . ILE A 1 174 ? -5.615 -6.291 -2.577 1.00 98.00 174 ILE A O 1
ATOM 1418 N N . TYR A 1 175 ? -6.278 -5.869 -0.481 1.00 98.31 175 TYR A N 1
ATOM 1419 C CA . TYR A 1 175 ? -5.816 -7.104 0.133 1.00 98.31 175 TYR A CA 1
ATOM 1420 C C . TYR A 1 175 ? -7.005 -7.892 0.663 1.00 98.31 175 TYR A C 1
ATOM 1422 O O . TYR A 1 175 ? -7.926 -7.321 1.247 1.00 98.31 175 TYR A O 1
ATOM 1430 N N . GLN A 1 176 ? -6.969 -9.214 0.552 1.00 97.19 176 GLN A N 1
ATOM 1431 C CA . GLN A 1 176 ? -7.881 -10.052 1.327 1.00 97.19 176 GLN A CA 1
ATOM 1432 C C . GLN A 1 176 ? -7.377 -10.179 2.760 1.00 97.19 176 GLN A C 1
ATOM 1434 O O . GLN A 1 176 ? -6.216 -10.529 2.990 1.00 97.19 176 GLN A O 1
ATOM 1439 N N . ILE A 1 177 ? -8.264 -9.948 3.735 1.00 95.81 177 ILE A N 1
ATOM 1440 C CA . ILE A 1 177 ? -7.863 -9.883 5.148 1.00 95.81 177 ILE A CA 1
ATOM 1441 C C . ILE A 1 177 ? -7.178 -11.176 5.617 1.00 95.81 177 ILE A C 1
ATOM 1443 O O . ILE A 1 177 ? -6.210 -11.122 6.377 1.00 95.81 177 ILE A O 1
ATOM 1447 N N . LYS A 1 178 ? -7.615 -12.339 5.109 1.00 94.06 178 LYS A N 1
ATOM 1448 C CA . LYS A 1 178 ? -7.044 -13.648 5.470 1.00 94.06 178 LYS A CA 1
ATOM 1449 C C . LYS A 1 178 ? -5.528 -13.746 5.237 1.00 94.06 178 LYS A C 1
ATOM 1451 O O . LYS A 1 178 ? -4.865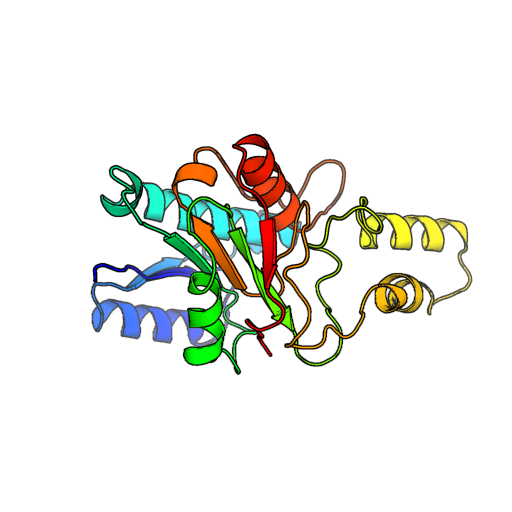 -14.478 5.964 1.00 94.06 178 LYS A O 1
ATOM 1456 N N . TYR A 1 179 ? -4.971 -12.990 4.286 1.00 96.88 179 TYR A N 1
ATOM 1457 C CA . TYR A 1 179 ? -3.538 -13.030 3.974 1.00 96.88 179 TYR A CA 1
ATOM 1458 C C . TYR A 1 179 ? -2.706 -11.945 4.667 1.00 96.88 179 TYR A C 1
ATOM 1460 O O . TYR A 1 179 ? -1.484 -12.049 4.673 1.00 96.88 179 TYR A O 1
ATOM 1468 N N . ILE A 1 180 ? -3.318 -10.933 5.290 1.00 97.00 180 ILE A N 1
ATOM 1469 C CA . ILE A 1 180 ? -2.586 -9.860 6.001 1.00 97.00 180 ILE A CA 1
ATOM 1470 C C . ILE A 1 180 ? -2.508 -10.090 7.518 1.00 97.00 180 ILE A C 1
ATOM 1472 O O . ILE A 1 180 ? -2.049 -9.220 8.270 1.00 97.00 180 ILE A O 1
ATOM 1476 N N . ASN A 1 181 ? -2.978 -11.246 7.997 1.00 92.56 181 ASN A N 1
ATOM 1477 C CA . ASN A 1 181 ? -2.900 -11.596 9.408 1.00 92.56 181 ASN A CA 1
ATOM 1478 C C . ASN A 1 181 ? -1.431 -11.644 9.865 1.00 92.56 181 ASN A C 1
ATOM 1480 O O . ASN A 1 181 ? -0.605 -12.322 9.256 1.00 92.56 181 ASN A O 1
ATOM 1484 N N . GLY A 1 182 ? -1.103 -10.895 10.920 1.00 95.06 182 GLY A N 1
ATOM 1485 C CA . GLY A 1 182 ? 0.270 -10.754 11.418 1.00 95.06 182 GLY A CA 1
ATOM 1486 C C . GLY A 1 182 ? 1.219 -9.913 10.548 1.00 95.06 182 GLY A C 1
ATOM 1487 O O . GLY A 1 182 ? 2.391 -9.797 10.896 1.00 95.06 182 GLY A O 1
ATOM 1488 N N . CYS A 1 183 ? 0.755 -9.313 9.446 1.00 98.31 183 CYS A N 1
ATOM 1489 C CA . CYS A 1 183 ? 1.600 -8.490 8.576 1.00 98.31 183 CYS A CA 1
ATOM 1490 C C . CYS A 1 183 ? 1.692 -7.040 9.048 1.00 98.31 183 CYS A C 1
ATOM 1492 O O . CYS A 1 183 ? 0.681 -6.427 9.373 1.00 98.31 183 CYS A O 1
ATOM 1494 N N . SER A 1 184 ? 2.887 -6.462 9.034 1.00 98.31 184 SER A N 1
ATOM 1495 C CA . SER A 1 184 ? 3.102 -5.069 9.433 1.00 98.31 184 SER A CA 1
ATOM 1496 C C . SER A 1 184 ? 4.001 -4.364 8.429 1.00 98.31 184 SER A C 1
ATOM 1498 O O . SER A 1 184 ? 4.881 -4.978 7.821 1.00 98.31 184 SER A O 1
ATOM 1500 N N . TYR A 1 185 ? 3.765 -3.070 8.258 1.00 98.50 185 TYR A N 1
ATOM 1501 C CA . TYR A 1 185 ? 4.611 -2.192 7.465 1.00 98.50 185 TYR A CA 1
ATOM 1502 C C . TYR A 1 185 ? 5.940 -1.966 8.191 1.00 98.50 185 TYR A C 1
ATOM 1504 O O . TYR A 1 185 ? 5.970 -1.876 9.420 1.00 98.50 185 TYR A O 1
ATOM 1512 N N . SER A 1 186 ? 7.040 -1.842 7.450 1.00 98.00 186 SER A N 1
ATOM 1513 C CA . SER A 1 186 ? 8.332 -1.430 8.015 1.00 98.00 186 SER A CA 1
ATOM 1514 C C . SER A 1 186 ? 9.109 -0.601 7.006 1.00 98.00 186 SER A C 1
ATOM 1516 O O . SER A 1 186 ? 9.445 -1.102 5.939 1.00 98.00 186 SER A O 1
ATOM 1518 N N . GLY A 1 187 ? 9.421 0.648 7.348 1.00 96.81 187 GLY A N 1
ATOM 1519 C CA . GLY A 1 187 ? 10.250 1.523 6.513 1.00 96.81 187 GLY A CA 1
ATOM 1520 C C . GLY A 1 187 ? 11.753 1.261 6.633 1.00 96.81 187 GLY A C 1
ATOM 1521 O O . GLY A 1 187 ? 12.564 1.904 5.973 1.00 96.81 187 GLY A O 1
ATOM 1522 N N . TYR A 1 188 ? 12.154 0.324 7.492 1.00 95.19 188 TYR A N 1
ATOM 1523 C CA . TYR A 1 188 ? 13.559 0.056 7.764 1.00 95.19 188 TYR A CA 1
ATOM 1524 C C . TYR A 1 188 ? 13.843 -1.440 7.891 1.00 95.19 188 TYR A C 1
ATOM 1526 O O . TYR A 1 188 ? 13.028 -2.217 8.399 1.00 95.19 188 TYR A O 1
ATOM 1534 N N . GLN A 1 189 ? 15.021 -1.838 7.414 1.00 88.94 189 GLN A N 1
ATOM 1535 C CA . GLN A 1 189 ? 15.620 -3.149 7.666 1.00 88.94 189 GLN A CA 1
ATOM 1536 C C . GLN A 1 189 ? 17.107 -2.982 8.000 1.00 88.94 189 GLN A C 1
ATOM 1538 O O . GLN A 1 189 ? 17.464 -2.799 9.156 1.00 88.94 189 GLN A O 1
ATOM 1543 N N . SER A 1 190 ? 17.977 -3.025 6.990 1.00 91.38 190 SER A N 1
ATOM 1544 C CA . SER A 1 190 ? 19.394 -2.639 7.076 1.00 91.38 190 SER A CA 1
ATOM 1545 C C . SER A 1 190 ? 19.648 -1.234 6.515 1.00 91.38 190 SER A C 1
ATOM 1547 O O . SER A 1 190 ? 20.702 -0.643 6.739 1.00 91.38 190 SER A O 1
ATOM 1549 N N . HIS A 1 191 ? 18.678 -0.711 5.771 1.00 91.94 191 HIS A N 1
ATOM 1550 C CA . HIS A 1 191 ? 18.616 0.626 5.206 1.00 91.94 191 HIS A CA 1
ATOM 1551 C C . HIS A 1 191 ? 17.140 1.037 5.082 1.00 91.94 191 HIS A C 1
ATOM 1553 O O . HIS A 1 191 ? 16.242 0.213 5.290 1.00 91.94 191 HIS A O 1
ATOM 1559 N N . GLU A 1 192 ? 16.894 2.299 4.729 1.00 94.50 192 GLU A N 1
ATOM 1560 C CA . GLU A 1 192 ? 15.550 2.787 4.412 1.00 94.50 192 GLU A CA 1
ATOM 1561 C C . GLU A 1 192 ? 14.966 2.024 3.212 1.00 94.50 192 GLU A C 1
ATOM 1563 O O . GLU A 1 192 ? 15.646 1.855 2.200 1.00 94.50 192 GLU A O 1
ATOM 1568 N N . ILE A 1 193 ? 13.727 1.550 3.323 1.00 96.19 193 ILE A N 1
ATOM 1569 C CA . ILE A 1 193 ? 13.030 0.757 2.302 1.00 96.19 193 ILE A CA 1
ATOM 1570 C C . ILE A 1 193 ? 11.565 1.191 2.221 1.00 96.19 193 ILE A C 1
ATOM 1572 O O . ILE A 1 193 ? 10.990 1.637 3.209 1.00 96.19 193 ILE A O 1
ATOM 1576 N N . CYS A 1 194 ? 10.934 1.027 1.057 1.00 97.25 194 CYS A N 1
ATOM 1577 C CA . CYS A 1 194 ? 9.489 1.193 0.932 1.00 97.25 194 CYS A CA 1
ATOM 1578 C C . CYS A 1 194 ? 8.748 0.255 1.897 1.00 97.25 194 CYS A C 1
ATOM 1580 O O . CYS A 1 194 ? 8.951 -0.963 1.892 1.00 97.25 194 CYS A O 1
ATOM 1582 N N . GLU A 1 195 ? 7.847 0.820 2.697 1.00 98.00 195 GLU A N 1
ATOM 1583 C CA . GLU A 1 195 ? 7.172 0.133 3.790 1.00 98.00 195 GLU A CA 1
ATOM 1584 C C . GLU A 1 195 ? 6.197 -0.957 3.339 1.00 98.00 195 GLU A C 1
ATOM 1586 O O . GLU A 1 195 ? 5.904 -1.879 4.108 1.00 98.00 195 GLU A O 1
ATOM 1591 N N . HIS A 1 196 ? 5.735 -0.879 2.087 1.00 98.25 196 HIS A N 1
ATOM 1592 C CA . HIS A 1 196 ? 4.910 -1.908 1.453 1.00 98.25 196 HIS A CA 1
ATOM 1593 C C . HIS A 1 196 ? 5.687 -3.186 1.167 1.00 98.25 196 HIS A C 1
ATOM 1595 O O . HIS A 1 196 ? 5.095 -4.260 1.199 1.00 98.25 196 HIS A O 1
ATOM 1601 N N . VAL A 1 197 ? 7.006 -3.119 0.949 1.00 98.31 197 VAL A N 1
ATOM 1602 C CA . VAL A 1 197 ? 7.789 -4.314 0.601 1.00 98.31 197 VAL A CA 1
ATOM 1603 C C . VAL A 1 197 ? 7.755 -5.349 1.733 1.00 98.31 197 VAL A C 1
ATOM 1605 O O . VAL A 1 197 ? 7.369 -6.489 1.474 1.00 98.31 197 VAL A O 1
ATOM 1608 N N . PRO A 1 198 ? 8.073 -5.017 3.001 1.00 98.38 198 PRO A N 1
ATOM 1609 C CA . PRO A 1 198 ? 7.961 -5.989 4.091 1.00 98.38 198 PRO A CA 1
ATOM 1610 C C . PRO A 1 198 ? 6.527 -6.479 4.331 1.00 98.38 198 PRO A C 1
ATOM 1612 O O . PRO A 1 198 ? 6.342 -7.657 4.651 1.00 98.38 198 PRO A O 1
ATOM 1615 N N . PHE A 1 199 ? 5.533 -5.603 4.148 1.00 98.75 199 PHE A N 1
ATOM 1616 C CA . PHE A 1 199 ? 4.117 -5.941 4.296 1.00 98.75 199 PHE A CA 1
ATOM 1617 C C . PHE A 1 199 ? 3.685 -6.984 3.256 1.00 98.75 199 PHE A C 1
ATOM 1619 O O . PHE A 1 199 ? 3.208 -8.059 3.616 1.00 98.75 199 PHE A O 1
ATOM 1626 N N . ASN A 1 200 ? 3.955 -6.726 1.978 1.00 98.75 200 ASN A N 1
ATOM 1627 C CA . ASN A 1 200 ? 3.643 -7.613 0.858 1.00 98.75 200 ASN A CA 1
ATOM 1628 C C . ASN A 1 200 ? 4.382 -8.947 0.943 1.00 98.75 200 ASN A C 1
ATOM 1630 O O . ASN A 1 200 ? 3.785 -10.004 0.759 1.00 98.75 200 ASN A O 1
ATOM 1634 N N . LEU A 1 201 ? 5.657 -8.937 1.341 1.00 98.38 201 LEU A N 1
ATOM 1635 C CA . LEU A 1 201 ? 6.390 -10.182 1.566 1.00 98.38 201 LEU A CA 1
ATOM 1636 C C . LEU A 1 201 ? 5.762 -11.033 2.681 1.00 98.38 201 LEU A C 1
ATOM 1638 O O . LEU A 1 201 ? 5.835 -12.259 2.623 1.00 98.38 201 LEU A O 1
ATOM 1642 N N . CYS A 1 202 ? 5.137 -10.422 3.692 1.00 98.69 202 CYS A N 1
ATOM 1643 C CA . CYS A 1 202 ? 4.349 -11.164 4.675 1.00 98.69 202 CYS A CA 1
ATOM 1644 C C . CYS A 1 202 ? 3.075 -11.770 4.059 1.00 98.69 202 CYS A C 1
ATOM 1646 O O . CYS A 1 202 ? 2.796 -12.943 4.309 1.00 98.69 202 CYS A O 1
ATOM 1648 N N . VAL A 1 203 ? 2.368 -11.040 3.190 1.00 98.62 203 VAL A N 1
ATOM 1649 C CA . VAL A 1 203 ? 1.209 -11.564 2.436 1.00 98.62 203 VAL A CA 1
ATOM 1650 C C . VAL A 1 203 ? 1.597 -12.798 1.616 1.00 98.62 203 VAL A C 1
ATOM 1652 O O . VAL A 1 203 ? 0.933 -13.834 1.705 1.00 98.62 203 VAL A O 1
ATOM 1655 N N . THR A 1 204 ? 2.729 -12.742 0.913 1.00 98.19 204 THR A N 1
ATOM 1656 C CA . THR A 1 204 ? 3.271 -13.876 0.150 1.00 98.19 204 THR A CA 1
ATOM 1657 C C . THR A 1 204 ? 3.651 -15.055 1.053 1.00 98.19 204 THR A C 1
ATOM 1659 O O . THR A 1 204 ? 3.363 -16.210 0.728 1.00 98.19 204 THR A O 1
ATOM 1662 N N . ARG A 1 205 ? 4.238 -14.808 2.237 1.00 98.12 205 ARG A N 1
ATOM 1663 C CA . ARG A 1 205 ? 4.507 -15.868 3.238 1.00 98.12 205 ARG A CA 1
ATOM 1664 C C . ARG A 1 205 ? 3.221 -16.533 3.727 1.00 98.12 205 ARG A C 1
ATOM 1666 O O . ARG A 1 205 ? 3.201 -17.755 3.884 1.00 98.12 205 ARG A O 1
ATOM 1673 N N . ASN A 1 206 ? 2.153 -15.753 3.867 1.00 97.69 206 ASN A N 1
ATOM 1674 C CA . ASN A 1 206 ? 0.803 -16.222 4.173 1.00 97.69 206 ASN A CA 1
ATOM 1675 C C . ASN A 1 206 ? 0.097 -16.881 2.972 1.00 97.69 206 ASN A C 1
ATOM 1677 O O . ASN A 1 206 ? -1.085 -17.194 3.063 1.00 97.69 206 ASN A O 1
ATOM 1681 N N . LYS A 1 207 ? 0.819 -17.152 1.873 1.00 97.56 207 LYS A N 1
ATOM 1682 C CA . LYS A 1 207 ? 0.342 -17.805 0.639 1.00 97.56 207 LYS A CA 1
ATOM 1683 C C . LYS A 1 207 ? -0.596 -16.956 -0.223 1.00 97.56 207 LYS A C 1
ATOM 1685 O O . LYS A 1 207 ? -1.172 -17.483 -1.170 1.00 97.56 207 LYS A O 1
ATOM 1690 N N . GLY A 1 208 ? -0.717 -15.658 0.051 1.00 97.75 208 GLY A N 1
ATOM 1691 C CA . GLY A 1 208 ? -1.423 -14.733 -0.831 1.00 97.75 208 GLY A CA 1
ATOM 1692 C C . GLY A 1 208 ? -0.580 -14.404 -2.061 1.00 97.75 208 GLY A C 1
ATOM 1693 O O . GLY A 1 208 ? 0.570 -13.998 -1.926 1.00 97.75 208 GLY A O 1
ATOM 1694 N N . GLN A 1 209 ? -1.138 -14.566 -3.260 1.00 98.38 209 GLN A N 1
ATOM 1695 C CA . GLN A 1 209 ? -0.487 -14.129 -4.499 1.00 98.38 209 GLN A CA 1
ATOM 1696 C C . GLN A 1 209 ? -0.762 -12.643 -4.745 1.00 98.38 209 GLN A C 1
ATOM 1698 O O . GLN A 1 209 ? -1.888 -12.186 -4.551 1.00 98.38 209 GLN A O 1
ATOM 1703 N N . ILE A 1 210 ? 0.247 -11.880 -5.154 1.00 98.75 210 ILE A N 1
ATOM 1704 C CA . ILE A 1 210 ? 0.107 -10.443 -5.403 1.00 98.75 210 ILE A CA 1
ATOM 1705 C C . ILE A 1 210 ? 0.212 -10.193 -6.900 1.00 98.75 210 ILE A C 1
ATOM 1707 O O . ILE A 1 210 ? 1.102 -10.721 -7.572 1.00 98.75 210 ILE A O 1
ATOM 1711 N N . PHE A 1 211 ? -0.699 -9.371 -7.410 1.00 98.62 211 PHE A N 1
ATOM 1712 C CA . PHE A 1 211 ? -0.721 -8.984 -8.810 1.00 98.62 211 PHE A CA 1
ATOM 1713 C C . PHE A 1 211 ? -0.818 -7.473 -8.956 1.00 98.62 211 PHE A C 1
ATOM 1715 O O . PHE A 1 211 ? -1.577 -6.829 -8.234 1.00 98.62 211 PHE A O 1
ATOM 1722 N N . ILE A 1 212 ? -0.120 -6.927 -9.950 1.00 98.19 212 ILE A N 1
ATOM 1723 C CA . ILE A 1 212 ? -0.506 -5.642 -10.537 1.00 98.19 212 ILE A CA 1
ATOM 1724 C C . ILE A 1 212 ? -1.650 -5.939 -11.504 1.00 98.19 212 ILE A C 1
ATOM 1726 O O . ILE A 1 212 ? -1.491 -6.782 -12.393 1.00 98.19 212 ILE A O 1
ATOM 1730 N N . ASN A 1 213 ? -2.784 -5.257 -11.336 1.00 97.75 213 ASN A N 1
ATOM 1731 C CA . ASN A 1 213 ? -3.901 -5.322 -12.276 1.00 97.75 213 ASN A CA 1
ATOM 1732 C C . ASN A 1 213 ? -3.799 -4.157 -13.280 1.00 97.75 213 ASN A C 1
ATOM 1734 O O . ASN A 1 213 ? -4.053 -3.012 -12.903 1.00 97.75 213 ASN A O 1
ATOM 1738 N N . PRO A 1 214 ? -3.468 -4.412 -14.562 1.00 96.75 214 PRO A N 1
ATOM 1739 C CA . PRO A 1 214 ? -3.290 -3.350 -15.554 1.00 96.75 214 PRO A CA 1
ATOM 1740 C C . PRO A 1 214 ? -4.536 -2.501 -15.825 1.00 96.75 214 PRO A C 1
ATOM 1742 O O . PRO A 1 214 ? -4.396 -1.337 -16.194 1.00 96.75 214 PRO A O 1
ATOM 1745 N N . LYS A 1 215 ? -5.739 -3.055 -15.617 1.00 96.12 215 LYS A N 1
ATOM 1746 C CA . LYS A 1 215 ? -7.010 -2.328 -15.765 1.00 96.12 215 LYS A CA 1
ATOM 1747 C C . LYS A 1 215 ? -7.330 -1.434 -14.574 1.00 96.12 215 LYS A C 1
ATOM 1749 O O . LYS A 1 215 ? -8.100 -0.492 -14.726 1.00 96.12 215 LYS A O 1
ATOM 1754 N N . PHE A 1 216 ? -6.771 -1.734 -13.404 1.00 95.88 216 PHE A N 1
ATOM 1755 C CA . PH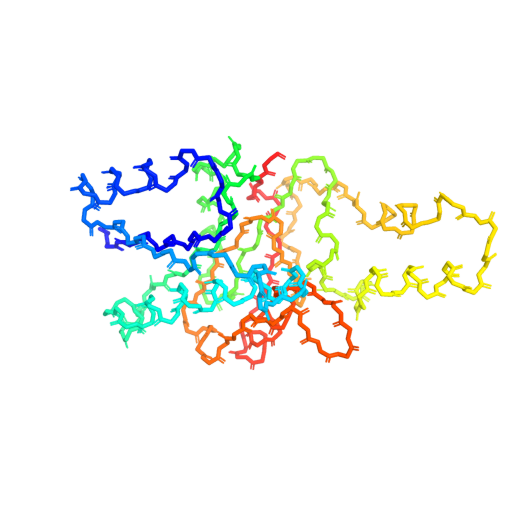E A 1 216 ? -6.964 -0.952 -12.194 1.00 95.88 216 PHE A CA 1
ATOM 1756 C C . PHE A 1 216 ? -5.921 0.166 -12.147 1.00 95.88 216 PHE A C 1
ATOM 1758 O O . PHE A 1 216 ? -4.851 -0.015 -11.571 1.00 95.88 216 PHE A O 1
ATOM 1765 N N . GLN A 1 217 ? -6.190 1.295 -12.804 1.00 92.31 217 GLN A N 1
ATOM 1766 C CA . GLN A 1 217 ? -5.220 2.382 -12.925 1.00 92.31 217 GLN A CA 1
ATOM 1767 C C . GLN A 1 217 ? -5.515 3.515 -11.945 1.00 92.31 217 GLN A C 1
ATOM 1769 O O . GLN A 1 217 ? -6.665 3.869 -11.688 1.00 92.31 217 GLN A O 1
ATOM 1774 N N . VAL A 1 218 ? -4.452 4.118 -11.423 1.00 89.56 218 VAL A N 1
ATOM 1775 C CA . VAL A 1 218 ? -4.517 5.355 -10.642 1.00 89.56 218 VAL A CA 1
ATOM 1776 C C . VAL A 1 218 ? -3.574 6.392 -11.241 1.00 89.56 218 VAL A C 1
ATOM 1778 O O . VAL A 1 218 ? -2.554 6.026 -11.821 1.00 89.56 218 VAL A O 1
ATOM 1781 N N . ASN A 1 219 ? -3.936 7.672 -11.082 1.00 77.38 219 ASN A N 1
ATOM 1782 C CA . ASN A 1 219 ? -3.198 8.862 -11.543 1.00 77.38 219 ASN A CA 1
ATOM 1783 C C . ASN A 1 219 ? -2.832 8.940 -13.027 1.00 77.38 219 ASN A C 1
ATOM 1785 O O . ASN A 1 219 ? -1.864 8.272 -13.440 1.00 77.38 219 ASN A O 1
#

Nearest PDB structures (foldseek):
  3zf8-assembly1_A-2  TM=6.042E-01  e=5.237E-05  Saccharomyces cerevisiae S288C
  4g0z-assembly1_A  TM=4.668E-01  e=7.978E+00  Arabidopsis thaliana
  7m7h-assembly1_B  TM=4.011E-01  e=5.440E+00  Saccharopolyspora erythraea

Secondary structure (DSSP, 8-state):
----EEEEE-S--STHHHHHHHHHHH-TTEEEEE---GGGT---HHHHHHHHHHHHHHHHTTSHHHHS-TT-EEEEE-SSS-TT--HHHHHGGGSS-TTS-SEEEEEESSB---TTT-BSSS--S-HHHHHHHHHHHH-S-TTHHHHHHHTT--B--TTSPPEEESB--TTEEEEEGGGSTT----SBSSSB--THHHHHHHHHHTT--EEEEEEEEE-

Mean predicted aligned error: 4.76 Å